Protein AF-A0A2R5G2Z1-F1 (afdb_monomer)

pLDDT: mean 86.57, std 9.12, range [54.56, 98.19]

Nearest PDB structures (foldseek):
  8z8z-assembly1_B  TM=5.494E-01  e=3.984E-03  Homo sapiens
  8u5x-assembly1_A  TM=5.540E-01  e=7.000E-03  Homo sapiens
  8u5v-assembly1_A  TM=5.762E-01  e=1.080E-02  Homo sapiens
  8u5n-assembly1_A  TM=5.895E-01  e=1.666E-02  Homo sapiens
  8pd9-assembly1_A  TM=5.405E-01  e=6.669E-02  Strongylocentrotus purpuratus

Foldseek 3Di:
DQDLVLLLVLLCVLLVVLVVLLVVLLVCVVVVNFDPVNLLVLLCCLPPPQVVLLLLLLLQPDDDPVVCVVQVVLQVLLVVLLVLQLVLQVVCCVQLVADPVQSVLSSLQSRAFQLASRLLSLQLSVLVVQPFWDACVVPVPRDHTDHSVRSSVVLNSSSSCNPPSVVQSVDVVNSCQCHPPPHPNNVVSVVSVVSHVCSVVSLSSSLSNLQSVLVVQDDPVCLCHDDCVRLVGHNSNLVCSQCSQQPVQLVVVVVVCLVCLLVDRLGLSSQLSSSLRRHGGGHSSSLSPDDSSNSSNSSSSVVSNSVVNSPSVSVSSVVSNVSSVVSNVD

Solvent-accessible surface area (backbone atoms only — not comparable to full-atom values): 17095 Å² total; per-residue (Å²): 129,83,51,71,65,54,45,43,49,49,37,46,63,60,46,48,60,53,53,53,46,34,51,50,25,27,50,37,30,74,72,66,76,43,50,74,64,53,32,52,50,32,37,47,43,29,62,72,48,18,45,54,20,31,50,56,49,62,51,55,80,66,66,43,73,70,55,45,74,72,46,48,63,57,41,53,47,47,56,49,53,38,51,51,26,37,52,50,24,56,67,43,39,82,76,26,62,53,48,81,92,39,42,67,53,52,29,51,40,46,26,39,47,30,58,56,74,55,40,49,47,53,42,45,54,51,21,65,66,47,76,46,53,47,36,58,92,80,31,87,80,68,76,55,58,36,51,41,65,60,39,29,54,53,47,51,49,60,56,55,53,54,60,68,32,67,70,55,59,72,34,62,71,59,41,52,46,50,58,34,92,85,28,91,36,35,68,61,48,52,54,26,53,68,42,21,74,47,26,63,58,38,45,49,50,24,50,7,34,39,36,12,60,44,55,76,76,48,58,81,85,40,70,74,32,39,59,42,90,80,59,64,39,37,35,62,26,43,50,42,54,27,46,37,37,42,44,52,48,21,52,54,46,51,52,55,48,59,77,44,49,88,78,51,77,73,31,40,64,61,44,35,52,58,46,40,52,46,38,35,45,57,23,74,62,51,27,59,74,36,60,70,75,56,11,30,45,45,40,48,42,45,55,53,26,53,64,55,30,44,58,40,38,33,54,51,50,52,52,30,54,52,52,32,51,54,59,60,78,104

Sequence (330 aa):
MASVADLLWTSVKAIAPVFVVLASGAWLVRQGLLDERASGTLSWLAKWVYAPALLFVRLGGSVNRDLFAEVWVLTVMGVVILSLNLLMGILLLPIAKPAPQFRKWFVYSMTFPNIMSLPLVFTTAVCASGTIRKPLSMDQSGGEYLSPTECTERGELYLFIYILAIIVALIPPLQSFLFSDNSVATPFISVLRIFAPGLVSVITLALATLIGTKLVKTRYADLFGGDEATMGISRRTLLLFVLGRTVIIPGVLFFLMYLALDLFPKDQLLLVILFFECFVPTANMCALCAPPAQGQIISLGMVNQYLVGIFTMTMWCFVALSLSTTAIDA

Secondary structure (DSSP, 8-state):
---HHHHHHHHHHHHHHHHHHHHHHHHHHHTTSS-HHHHHHHHHHIIIIIHHHHHHHHHHTT--HHHHHHHHHHHHHHHHHHHHHHHHHHHHHHHH---TTTHHHHHHHHH-B-TTHHHHHHHHHHHHTT-PBPPTTT-TTS-PBPPHHHHHHHHHHHHHHTTTHHHHHT-HHHHHHHHSTT-TTHHHHHHHHHHTTHHHHHHHHHHHHHHHHHHHHS-GGGTT-B-HHHHSSBHHHHHHHHHIIIIIHHHHHHHHHHHTGGGS-S-HHHHHHHHHHHH--B-HHHHHHS-HHHHHHHHHHHHHHHHHHHHHHHHHHHHHHHHHHHHHH-

Mean predicted aligned error: 6.13 Å

InterPro domains:
  IPR004776 Membrane transport PIN-like [PF03547] (12-139)
  IPR039305 Protein PIN-LIKES 2/6 [PTHR31419] (4-130)

Radius of gyration: 20.38 Å; Cα contacts (8 Å, |Δi|>4): 458; chains: 1; bounding box: 51×39×60 Å

Organism: NCBI:txid2315210

Structure (mmCIF, N/CA/C/O backbone):
data_AF-A0A2R5G2Z1-F1
#
_entry.id   AF-A0A2R5G2Z1-F1
#
loop_
_atom_site.group_PDB
_atom_site.id
_atom_site.type_symbol
_atom_site.label_atom_id
_atom_site.label_alt_id
_atom_site.label_comp_id
_atom_site.label_asym_id
_atom_site.label_entity_id
_atom_site.label_seq_id
_atom_site.pdbx_PDB_ins_code
_atom_site.Cartn_x
_atom_site.Cartn_y
_atom_site.Cartn_z
_atom_site.occupancy
_atom_site.B_iso_or_equiv
_atom_site.auth_seq_id
_atom_site.auth_comp_id
_atom_site.auth_asym_id
_atom_site.auth_atom_id
_atom_site.pdbx_PDB_model_num
ATOM 1 N N . MET A 1 1 ? 25.684 6.497 -2.094 1.00 54.56 1 MET A N 1
ATOM 2 C CA . MET A 1 1 ? 24.648 5.867 -1.246 1.00 54.56 1 MET A CA 1
ATOM 3 C C . MET A 1 1 ? 23.931 6.975 -0.500 1.00 54.56 1 MET A C 1
ATOM 5 O O . MET A 1 1 ? 24.621 7.812 0.069 1.00 54.56 1 MET A O 1
ATOM 9 N N . ALA A 1 2 ? 22.598 7.025 -0.553 1.00 62.22 2 ALA A N 1
ATOM 10 C CA . ALA A 1 2 ? 21.829 7.973 0.255 1.00 62.22 2 ALA A CA 1
ATOM 11 C C . ALA A 1 2 ? 22.169 7.762 1.738 1.00 62.22 2 ALA A C 1
ATOM 13 O O . ALA A 1 2 ? 22.289 6.614 2.181 1.00 62.22 2 ALA A O 1
ATOM 14 N N . SER A 1 3 ? 22.374 8.840 2.497 1.00 79.19 3 SER A N 1
ATOM 15 C CA . SER A 1 3 ? 22.621 8.695 3.930 1.00 79.19 3 SER A CA 1
ATOM 16 C C . SER A 1 3 ? 21.361 8.143 4.610 1.00 79.19 3 SER A C 1
ATOM 18 O O . SER A 1 3 ? 20.241 8.342 4.136 1.00 79.19 3 SER A O 1
ATOM 20 N N . VAL A 1 4 ? 21.509 7.456 5.747 1.00 75.44 4 VAL A N 1
ATOM 21 C CA . VAL A 1 4 ? 20.347 6.996 6.536 1.00 75.44 4 VAL A CA 1
ATOM 22 C C . VAL A 1 4 ? 19.426 8.173 6.882 1.00 75.44 4 VAL A C 1
ATOM 24 O O . VAL A 1 4 ? 18.208 8.017 6.900 1.00 75.44 4 VAL A O 1
ATOM 27 N N . ALA A 1 5 ? 19.996 9.365 7.091 1.00 78.88 5 ALA A N 1
ATOM 28 C CA . ALA A 1 5 ? 19.242 10.592 7.309 1.00 78.88 5 ALA A CA 1
ATOM 29 C C . ALA A 1 5 ? 18.388 10.980 6.089 1.00 78.88 5 ALA A C 1
ATOM 31 O O . ALA A 1 5 ? 17.228 11.344 6.271 1.00 78.88 5 ALA A O 1
ATOM 32 N N . ASP A 1 6 ? 18.902 10.829 4.865 1.00 76.25 6 ASP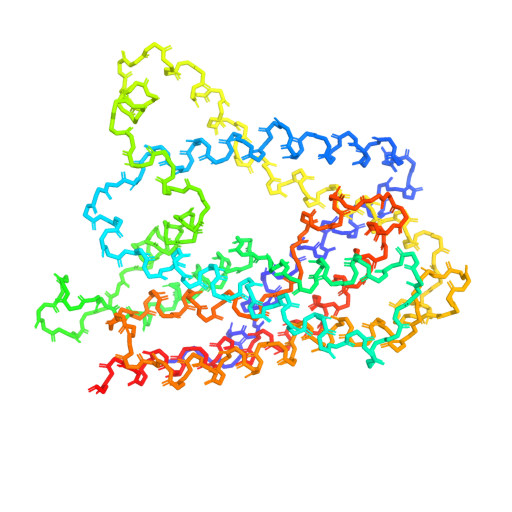 A N 1
ATOM 33 C CA . ASP A 1 6 ? 18.146 11.106 3.635 1.00 76.25 6 ASP A CA 1
ATOM 34 C C . ASP A 1 6 ? 16.989 10.118 3.444 1.00 76.25 6 ASP A C 1
ATOM 36 O O . ASP A 1 6 ? 15.892 10.514 3.046 1.00 76.25 6 ASP A O 1
ATOM 40 N N . LEU A 1 7 ? 17.199 8.838 3.775 1.00 74.06 7 LEU A N 1
ATOM 41 C CA . LEU A 1 7 ? 16.153 7.807 3.718 1.00 74.06 7 LEU A CA 1
ATOM 42 C C . LEU A 1 7 ? 15.083 8.011 4.802 1.00 74.06 7 LEU A C 1
ATOM 44 O O . LEU A 1 7 ? 13.886 7.876 4.528 1.00 74.06 7 LEU A O 1
ATOM 48 N N . LEU A 1 8 ? 15.490 8.386 6.019 1.00 79.69 8 LEU A N 1
ATOM 49 C CA . LEU A 1 8 ? 14.564 8.769 7.089 1.00 79.69 8 LEU A CA 1
ATOM 50 C C . LEU A 1 8 ? 13.758 10.004 6.686 1.00 79.69 8 LEU A C 1
ATOM 52 O O . LEU A 1 8 ? 12.533 10.002 6.801 1.00 79.69 8 LEU A O 1
ATOM 56 N N . TRP A 1 9 ? 14.423 11.041 6.173 1.00 82.69 9 TRP A N 1
ATOM 57 C CA . TRP A 1 9 ? 13.769 12.267 5.726 1.00 82.69 9 TRP A CA 1
ATOM 58 C C . TRP A 1 9 ? 12.804 12.007 4.571 1.00 82.69 9 TRP A C 1
ATOM 60 O O . TRP A 1 9 ? 11.691 12.526 4.569 1.00 82.69 9 TRP A O 1
ATOM 70 N N . THR A 1 10 ? 13.186 11.143 3.634 1.00 76.44 10 THR A N 1
ATOM 71 C CA . THR A 1 10 ? 12.319 10.662 2.554 1.00 76.44 10 THR A CA 1
ATOM 72 C C . THR A 1 10 ? 11.066 9.987 3.101 1.00 76.44 10 THR A C 1
ATOM 74 O O . THR A 1 10 ? 9.954 10.331 2.697 1.00 76.44 10 THR A O 1
ATOM 77 N N . SER A 1 11 ? 11.224 9.077 4.064 1.00 74.81 11 SER A N 1
ATOM 78 C CA . SER A 1 11 ? 10.097 8.388 4.700 1.00 74.81 11 SER A CA 1
ATOM 79 C C . SER A 1 11 ? 9.184 9.369 5.438 1.00 74.81 11 SER A C 1
ATOM 81 O O . SER A 1 11 ? 7.963 9.310 5.298 1.00 74.81 11 SER A O 1
ATOM 83 N N . VAL A 1 12 ? 9.756 10.334 6.164 1.00 82.94 12 VAL A N 1
ATOM 84 C CA . VAL A 1 12 ? 8.992 11.404 6.825 1.00 82.94 12 VAL A CA 1
ATOM 85 C C . VAL A 1 12 ? 8.252 12.260 5.798 1.00 82.94 12 VAL A C 1
ATOM 87 O O . VAL A 1 12 ? 7.057 12.494 5.963 1.00 82.94 12 VAL A O 1
ATOM 90 N N . LYS A 1 13 ? 8.911 12.681 4.714 1.00 80.00 13 LYS A N 1
ATOM 91 C CA . LYS A 1 13 ? 8.311 13.479 3.635 1.00 80.00 13 LYS A CA 1
ATOM 92 C C . LYS A 1 13 ? 7.165 12.737 2.943 1.00 80.00 13 LYS A C 1
ATOM 94 O O . LYS A 1 13 ? 6.187 13.373 2.562 1.00 80.00 13 LYS A O 1
ATOM 99 N N . ALA A 1 14 ? 7.252 11.413 2.828 1.00 73.38 14 ALA A N 1
ATOM 100 C CA . ALA A 1 14 ? 6.185 10.576 2.283 1.00 73.38 14 ALA A CA 1
ATOM 101 C C . ALA A 1 14 ? 4.957 10.502 3.196 1.00 73.38 14 ALA A C 1
ATOM 103 O O . ALA A 1 14 ? 3.816 10.504 2.732 1.00 73.38 14 ALA A O 1
ATOM 104 N N . ILE A 1 15 ? 5.188 10.435 4.505 1.00 79.12 15 ILE A N 1
ATOM 105 C CA . ILE A 1 15 ? 4.147 10.155 5.495 1.00 79.12 15 ILE A CA 1
ATOM 106 C C . ILE A 1 15 ? 3.524 11.450 6.047 1.00 79.12 15 ILE A C 1
ATOM 108 O O . ILE A 1 15 ? 2.343 11.472 6.395 1.00 79.12 15 ILE A O 1
ATOM 112 N N . ALA A 1 16 ? 4.274 12.553 6.096 1.00 84.94 16 ALA A N 1
ATOM 113 C CA . ALA A 1 16 ? 3.809 13.830 6.635 1.00 84.94 16 ALA A CA 1
ATOM 114 C C . ALA A 1 16 ? 2.540 14.369 5.940 1.00 84.94 16 ALA A C 1
ATOM 116 O O . ALA A 1 16 ? 1.610 14.744 6.660 1.00 84.94 16 ALA A O 1
ATOM 117 N N . PRO A 1 17 ? 2.409 14.350 4.594 1.00 81.69 17 PRO A N 1
ATOM 118 C CA . PRO A 1 17 ? 1.170 14.747 3.926 1.00 81.69 17 PRO A CA 1
ATOM 119 C C . PRO A 1 17 ? -0.031 13.914 4.373 1.00 81.69 17 PRO A C 1
ATOM 121 O O . PRO A 1 17 ? -1.113 14.461 4.569 1.00 81.69 17 PRO A O 1
ATOM 124 N N . VAL A 1 18 ? 0.160 12.609 4.610 1.00 77.19 18 VAL A N 1
ATOM 125 C CA . VAL A 1 18 ? -0.902 11.740 5.130 1.00 77.19 18 VAL A CA 1
ATOM 126 C C . VAL A 1 18 ? -1.351 12.250 6.497 1.00 77.19 18 VAL A C 1
ATOM 128 O O . VAL A 1 18 ? -2.537 12.496 6.679 1.00 77.19 18 VAL A O 1
ATOM 131 N N . PHE A 1 19 ? -0.433 12.513 7.432 1.00 84.38 19 PHE A N 1
ATOM 132 C CA . PHE A 1 19 ? -0.798 13.058 8.747 1.00 84.38 19 PHE A CA 1
ATOM 133 C C . PHE A 1 19 ? -1.499 14.418 8.674 1.00 84.38 19 PHE A C 1
ATOM 135 O O . PHE A 1 19 ? -2.457 14.633 9.415 1.00 84.38 19 PHE A O 1
ATOM 142 N N . VAL A 1 20 ? -1.080 15.312 7.775 1.00 88.31 20 VAL A N 1
ATOM 143 C CA . VAL A 1 20 ? -1.744 16.610 7.568 1.00 88.31 20 VAL A CA 1
ATOM 144 C C . VAL A 1 20 ? -3.178 16.418 7.069 1.00 88.31 20 VAL A C 1
ATOM 146 O O . VAL A 1 20 ? -4.109 17.040 7.591 1.00 88.31 20 VAL A O 1
ATOM 149 N N . VAL A 1 21 ? -3.394 15.522 6.102 1.00 83.69 21 VAL A N 1
ATOM 150 C CA . VAL A 1 21 ? -4.745 15.234 5.598 1.00 83.69 21 VAL A CA 1
ATOM 151 C C . VAL A 1 21 ? -5.597 14.548 6.671 1.00 83.69 21 VAL A C 1
ATOM 153 O O . VAL A 1 21 ? -6.757 14.904 6.859 1.00 83.69 21 VAL A O 1
ATOM 156 N N . LEU A 1 22 ? -5.027 13.626 7.448 1.00 82.75 22 LEU A N 1
ATOM 157 C CA . LEU A 1 22 ? -5.729 12.983 8.560 1.00 82.75 22 LEU A CA 1
ATOM 158 C C . LEU A 1 22 ? -6.117 13.982 9.660 1.00 82.75 22 LEU A C 1
ATOM 160 O O . LEU A 1 22 ? -7.248 13.949 10.146 1.00 82.75 22 LEU A O 1
ATOM 164 N N . ALA A 1 23 ? -5.209 14.887 10.030 1.00 87.62 23 ALA A N 1
ATOM 165 C CA . ALA A 1 23 ? -5.457 15.920 11.031 1.00 87.62 23 ALA A CA 1
ATOM 166 C C . ALA A 1 23 ? -6.527 16.917 10.566 1.00 87.62 23 ALA A C 1
ATOM 168 O O . ALA A 1 23 ? -7.430 17.252 11.335 1.00 87.62 23 ALA A O 1
ATOM 169 N N . SER A 1 24 ? -6.469 17.347 9.303 1.00 88.69 24 SER A N 1
ATOM 170 C CA . SER A 1 24 ? -7.481 18.238 8.724 1.00 88.69 24 SER A CA 1
ATOM 171 C C . SER A 1 24 ? -8.848 17.563 8.614 1.00 88.69 24 SER A C 1
ATOM 173 O O . SER A 1 24 ? -9.841 18.173 9.001 1.00 88.69 24 SER A O 1
ATOM 175 N N . GLY A 1 25 ? -8.928 16.293 8.205 1.00 85.94 25 GLY A N 1
ATOM 176 C CA . GLY A 1 25 ? -10.194 15.552 8.222 1.00 85.94 25 GLY A CA 1
ATOM 177 C C . GLY A 1 25 ? -10.758 15.384 9.633 1.00 85.94 25 GLY A C 1
ATOM 178 O O . GLY A 1 25 ? -11.945 15.618 9.845 1.00 85.94 25 GLY A O 1
ATOM 179 N N . ALA A 1 26 ? -9.917 15.085 10.628 1.00 85.19 26 ALA A N 1
ATOM 180 C CA . ALA A 1 26 ? -10.346 15.034 12.026 1.00 85.19 26 ALA A CA 1
ATOM 181 C C . ALA A 1 26 ? -10.862 16.387 12.534 1.00 85.19 26 ALA A C 1
ATOM 183 O O . ALA A 1 26 ? -11.861 16.439 13.257 1.00 85.19 26 ALA A O 1
ATOM 184 N N . TRP A 1 27 ? -10.216 17.481 12.134 1.00 90.44 27 TRP A N 1
ATOM 185 C CA . TRP A 1 27 ? -10.675 18.831 12.436 1.00 90.44 27 TRP A CA 1
ATOM 186 C C . TRP A 1 27 ? -12.021 19.144 11.763 1.00 90.44 27 TRP A C 1
ATOM 188 O O . TRP A 1 27 ? -12.938 19.595 12.445 1.00 90.44 27 TRP A O 1
ATOM 198 N N . LEU A 1 28 ? -12.195 18.826 10.478 1.00 91.62 28 LEU A N 1
ATOM 199 C CA . LEU A 1 28 ? -13.454 19.029 9.747 1.00 91.62 28 LEU A CA 1
ATOM 200 C C . LEU A 1 28 ? -14.618 18.215 10.335 1.00 91.62 28 LEU A C 1
ATOM 202 O O . LEU A 1 28 ? -15.734 18.727 10.434 1.00 91.62 28 LEU A O 1
ATOM 206 N N . VAL A 1 29 ? -14.363 16.981 10.783 1.00 90.75 29 VAL A N 1
ATOM 207 C CA . VAL A 1 29 ? -15.360 16.169 11.502 1.00 90.75 29 VAL A CA 1
ATOM 208 C C . VAL A 1 29 ? -15.753 16.830 12.828 1.00 90.75 29 VAL A C 1
ATOM 210 O O . VAL A 1 29 ? -16.934 16.867 13.163 1.00 90.75 29 VAL A O 1
ATOM 213 N N . ARG A 1 30 ? -14.796 17.408 13.574 1.00 88.69 30 ARG A N 1
ATOM 214 C CA . ARG A 1 30 ? -15.094 18.157 14.814 1.00 88.69 30 ARG A CA 1
ATOM 215 C C . ARG A 1 30 ? -15.955 19.391 14.570 1.00 88.69 30 ARG A C 1
ATOM 217 O O . ARG A 1 30 ? -16.770 19.719 15.423 1.00 88.69 30 ARG A O 1
ATOM 224 N N . GLN A 1 31 ? -15.787 20.049 13.424 1.00 92.81 31 GLN A N 1
ATOM 225 C CA . GLN A 1 31 ? -16.625 21.181 13.018 1.00 92.81 31 GLN A CA 1
ATOM 226 C C . GLN A 1 31 ? -18.011 20.750 12.504 1.00 92.81 31 GLN A C 1
ATOM 228 O O . GLN A 1 31 ? -18.820 21.604 12.158 1.00 92.81 31 GLN A O 1
ATOM 233 N N . GLY A 1 32 ? -18.293 19.444 12.411 1.00 90.31 32 GLY A N 1
ATOM 234 C CA . GLY A 1 32 ? -19.541 18.931 11.842 1.00 90.31 32 GLY A CA 1
ATOM 235 C C . GLY A 1 32 ? -19.654 19.103 10.323 1.00 90.31 32 GLY A C 1
ATOM 236 O O . GLY A 1 32 ? -20.732 18.903 9.775 1.00 90.31 32 GLY A O 1
ATOM 237 N N . LEU A 1 33 ? -18.559 19.460 9.637 1.00 91.12 33 LEU A N 1
ATOM 238 C CA . LEU A 1 33 ? -18.527 19.630 8.178 1.00 91.12 33 LEU A CA 1
ATOM 239 C C . LEU A 1 33 ? -18.444 18.291 7.439 1.00 91.12 33 LEU A C 1
ATOM 241 O O . LEU A 1 33 ? -18.920 18.174 6.313 1.00 91.12 33 LEU A O 1
ATOM 245 N N . LEU A 1 34 ? -17.825 17.288 8.067 1.00 90.06 34 LEU A N 1
ATOM 246 C CA . LEU A 1 34 ? -17.750 15.924 7.554 1.00 90.06 34 LEU A CA 1
ATOM 247 C C . LEU A 1 34 ? -18.471 14.981 8.514 1.00 90.06 34 LEU A C 1
ATOM 249 O O . LEU A 1 34 ? -18.074 14.832 9.670 1.00 90.06 34 LEU A O 1
ATOM 253 N N . ASP A 1 35 ? -19.521 14.333 8.021 1.00 86.25 35 ASP A N 1
ATOM 254 C CA . ASP A 1 35 ? -20.321 13.363 8.761 1.00 86.25 35 ASP A CA 1
ATOM 255 C C . ASP A 1 35 ? -20.139 11.933 8.213 1.00 86.25 35 ASP A C 1
ATOM 257 O O . ASP A 1 35 ? -19.420 11.673 7.240 1.00 86.25 35 ASP A O 1
ATOM 261 N N . GLU A 1 36 ? -20.793 10.959 8.849 1.00 82.50 36 GLU A N 1
ATOM 262 C CA . GLU A 1 36 ? -20.739 9.562 8.399 1.00 82.50 36 GLU A CA 1
ATOM 263 C C . GLU A 1 36 ? -21.307 9.400 6.973 1.00 82.50 36 GLU A C 1
ATOM 265 O O . GLU A 1 36 ? -20.816 8.562 6.210 1.00 82.50 36 GLU A O 1
ATOM 270 N N . ARG A 1 37 ? -22.263 10.246 6.556 1.00 87.81 37 ARG A N 1
ATOM 271 C CA . ARG A 1 37 ? -22.817 10.238 5.190 1.00 87.81 37 ARG A CA 1
ATOM 272 C C . ARG A 1 37 ? -21.800 10.717 4.159 1.00 87.81 37 ARG A C 1
ATOM 274 O O . ARG A 1 37 ? -21.678 10.094 3.099 1.00 87.81 37 ARG A O 1
ATOM 281 N N . ALA A 1 38 ? -21.036 11.764 4.469 1.00 87.94 38 ALA A N 1
ATOM 282 C CA . ALA A 1 38 ? -19.930 12.231 3.644 1.00 87.94 38 ALA A CA 1
ATOM 283 C C . ALA A 1 38 ? -18.896 11.114 3.460 1.00 87.94 38 ALA A C 1
ATOM 285 O O . ALA A 1 38 ? -18.500 10.827 2.330 1.00 87.94 38 ALA A O 1
ATOM 286 N N . SER A 1 39 ? -18.545 10.395 4.535 1.00 84.06 39 SER A N 1
ATOM 287 C CA . SER A 1 39 ? -17.621 9.253 4.449 1.00 84.06 39 SER A CA 1
ATOM 288 C C . SER A 1 39 ? -18.138 8.140 3.524 1.00 84.06 39 SER A C 1
ATOM 290 O O . SER A 1 39 ? -17.380 7.603 2.710 1.00 84.06 39 SER A O 1
ATOM 292 N N . GLY A 1 40 ? -19.442 7.839 3.582 1.00 85.00 40 GLY A N 1
ATOM 293 C CA . GLY A 1 40 ? -20.089 6.860 2.709 1.00 85.00 40 GLY A CA 1
ATOM 294 C C . GLY A 1 40 ? -20.103 7.304 1.246 1.00 85.00 40 GLY A C 1
ATOM 295 O O . GLY A 1 40 ? -19.786 6.511 0.360 1.00 85.00 40 GLY A O 1
ATOM 296 N N . THR A 1 41 ? -20.381 8.585 1.000 1.00 90.44 41 THR A N 1
ATOM 297 C CA . THR A 1 41 ? -20.399 9.183 -0.345 1.00 90.44 41 THR A CA 1
ATOM 298 C C . THR A 1 41 ? -19.004 9.198 -0.964 1.00 90.44 41 THR A C 1
ATOM 300 O O . THR A 1 41 ? -18.832 8.766 -2.101 1.00 90.44 41 THR A O 1
ATOM 303 N N . LEU A 1 42 ? -17.982 9.612 -0.209 1.00 89.62 42 LEU A N 1
ATOM 304 C CA . LEU A 1 42 ? -16.590 9.596 -0.667 1.00 89.62 42 LEU A CA 1
ATOM 305 C C . LEU A 1 42 ? -16.103 8.167 -0.936 1.00 89.62 42 LEU A C 1
ATOM 307 O O . LEU A 1 42 ? -15.453 7.918 -1.949 1.00 89.62 42 LEU A O 1
ATOM 311 N N . SER A 1 43 ? -16.464 7.211 -0.073 1.00 85.62 43 SER A N 1
ATOM 312 C CA . SER A 1 43 ? -16.161 5.790 -0.288 1.00 85.62 43 SER A CA 1
ATOM 313 C C . SER A 1 43 ? -16.834 5.249 -1.550 1.00 85.62 43 SER A C 1
ATOM 315 O O . SER A 1 43 ? -16.232 4.464 -2.282 1.00 85.62 43 SER A O 1
ATOM 317 N N . TRP A 1 44 ? -18.078 5.657 -1.815 1.00 91.31 44 TRP A N 1
ATOM 318 C CA . TRP A 1 44 ? -18.809 5.284 -3.022 1.00 91.31 44 TRP A CA 1
ATOM 319 C C . TRP A 1 44 ? -18.155 5.877 -4.274 1.00 91.31 44 TRP A C 1
ATOM 321 O O . TRP A 1 44 ? -17.863 5.133 -5.209 1.00 91.31 44 TRP A O 1
ATOM 331 N N . LEU A 1 45 ? -17.832 7.173 -4.258 1.00 91.56 45 LEU A N 1
ATOM 332 C CA . LEU A 1 45 ? -17.130 7.851 -5.351 1.00 91.56 45 LEU A CA 1
ATOM 333 C C . LEU A 1 45 ? -15.780 7.189 -5.642 1.00 91.56 45 LEU A C 1
ATOM 335 O O . LEU A 1 45 ? -15.478 6.890 -6.797 1.00 91.56 45 LEU A O 1
ATOM 339 N N . ALA A 1 46 ? -14.985 6.919 -4.603 1.00 87.31 46 ALA A N 1
ATOM 340 C CA . ALA A 1 46 ? -13.697 6.248 -4.742 1.00 87.31 46 ALA A CA 1
ATOM 341 C C . ALA A 1 46 ? -13.843 4.894 -5.451 1.00 87.31 46 ALA A C 1
ATOM 343 O O . ALA A 1 46 ? -13.113 4.620 -6.400 1.00 87.31 46 ALA A O 1
ATOM 344 N N . LYS A 1 47 ? -14.808 4.070 -5.022 1.00 82.94 47 LYS A N 1
ATOM 345 C CA . LYS A 1 47 ? -15.012 2.710 -5.544 1.00 82.94 47 LYS A CA 1
ATOM 346 C C . LYS A 1 47 ? -15.593 2.672 -6.953 1.00 82.94 47 LYS A C 1
ATOM 348 O O . LYS A 1 47 ? -15.156 1.850 -7.749 1.00 82.94 47 LYS A O 1
ATOM 353 N N . TRP A 1 48 ? -16.586 3.509 -7.241 1.00 88.12 48 TRP A N 1
ATOM 354 C CA . TRP A 1 48 ? -17.415 3.366 -8.444 1.00 88.12 48 TRP A CA 1
ATOM 355 C C . TRP A 1 48 ? -17.095 4.368 -9.547 1.00 88.12 48 TRP A C 1
ATOM 357 O O . TRP A 1 48 ? -17.451 4.127 -10.694 1.00 88.12 48 TRP A O 1
ATOM 367 N N . VAL A 1 49 ? -16.414 5.469 -9.222 1.00 90.12 49 VAL A N 1
ATOM 368 C CA . VAL A 1 49 ? -16.084 6.520 -10.192 1.00 90.12 49 VAL A CA 1
ATOM 369 C C . VAL A 1 49 ? -14.578 6.602 -10.377 1.00 90.12 49 VAL A C 1
ATOM 371 O O . VAL A 1 49 ? -14.056 6.312 -11.451 1.00 90.12 49 VAL A O 1
ATOM 374 N N . TYR A 1 50 ? -13.860 6.943 -9.310 1.00 88.62 50 TYR A N 1
ATOM 375 C CA . TYR A 1 50 ? -12.447 7.289 -9.407 1.00 88.62 50 TYR A CA 1
ATOM 376 C C . TYR A 1 50 ? -11.540 6.076 -9.631 1.00 88.62 50 TYR A C 1
ATOM 378 O O . TYR A 1 50 ? -10.606 6.167 -10.425 1.00 88.62 50 TYR A O 1
ATOM 386 N N . ALA A 1 51 ? -11.791 4.944 -8.961 1.00 82.69 51 ALA A N 1
ATOM 387 C CA . ALA A 1 51 ? -10.959 3.755 -9.129 1.00 82.69 51 ALA A CA 1
ATOM 388 C C . ALA A 1 51 ? -11.086 3.186 -10.549 1.00 82.69 51 ALA A C 1
ATOM 390 O O . ALA A 1 51 ? -10.053 3.051 -11.201 1.00 82.69 51 ALA A O 1
ATOM 391 N N . PRO A 1 52 ? -12.297 2.961 -11.098 1.00 82.25 52 PRO A N 1
ATOM 392 C CA . PRO A 1 52 ? -12.444 2.570 -12.496 1.00 82.25 52 PRO A CA 1
ATOM 393 C C . PRO A 1 52 ? -11.813 3.584 -13.455 1.00 82.25 52 PRO A C 1
ATOM 395 O O . PRO A 1 52 ? -11.078 3.180 -14.349 1.00 82.25 52 PRO A O 1
ATOM 398 N N . ALA A 1 53 ? -12.025 4.891 -13.243 1.00 85.62 53 ALA A N 1
ATOM 399 C CA . ALA A 1 53 ? -11.428 5.930 -14.083 1.00 85.62 53 ALA A CA 1
ATOM 400 C C . ALA A 1 53 ? -9.896 5.848 -14.111 1.00 85.62 53 ALA A C 1
ATOM 402 O O . ALA A 1 53 ? -9.304 5.856 -15.189 1.00 85.62 53 ALA A O 1
ATOM 403 N N . LEU A 1 54 ? -9.254 5.719 -12.944 1.00 82.94 54 LEU A N 1
ATOM 404 C CA . LEU A 1 54 ? -7.802 5.585 -12.852 1.00 82.94 54 LEU A CA 1
ATOM 405 C C . LEU A 1 54 ? -7.304 4.329 -13.568 1.00 82.94 54 LEU A C 1
ATOM 407 O O . LEU A 1 54 ? -6.322 4.413 -14.304 1.00 82.94 54 LEU A O 1
ATOM 411 N N . LEU A 1 55 ? -7.997 3.201 -13.390 1.00 77.19 55 LEU A N 1
ATOM 412 C CA . LEU A 1 55 ? -7.659 1.957 -14.076 1.00 77.19 55 LEU A CA 1
ATOM 413 C C . LEU A 1 55 ? -7.735 2.122 -15.592 1.00 77.19 55 LEU A C 1
ATOM 415 O O . LEU A 1 55 ? -6.758 1.848 -16.278 1.00 77.19 55 LEU A O 1
ATOM 419 N N . PHE A 1 56 ? -8.837 2.643 -16.129 1.00 77.81 56 PHE A N 1
ATOM 420 C CA . PHE A 1 56 ? -8.972 2.840 -17.575 1.00 77.81 56 PHE A CA 1
ATOM 421 C C . PHE A 1 56 ? -7.918 3.792 -18.145 1.00 77.81 56 PHE A C 1
ATOM 423 O O . PHE A 1 56 ? -7.346 3.521 -19.199 1.00 77.81 56 PHE A O 1
ATOM 430 N N . VAL A 1 57 ? -7.635 4.894 -17.450 1.00 79.31 57 VAL A N 1
ATOM 431 C CA . VAL A 1 57 ? -6.691 5.914 -17.923 1.00 79.31 57 VAL A CA 1
ATOM 432 C C . VAL A 1 57 ? -5.256 5.411 -17.924 1.00 79.31 57 VAL A C 1
ATOM 434 O O . VAL A 1 57 ? -4.535 5.640 -18.894 1.00 79.31 57 VAL A O 1
ATOM 437 N N . ARG A 1 58 ? -4.831 4.749 -16.843 1.00 75.12 58 ARG A N 1
ATOM 438 C CA . ARG A 1 58 ? -3.439 4.312 -16.688 1.00 75.12 58 ARG A CA 1
ATOM 439 C C . ARG A 1 58 ? -3.142 3.030 -17.461 1.00 75.12 58 ARG A C 1
ATOM 441 O O . ARG A 1 58 ? -2.045 2.922 -17.990 1.00 75.12 58 ARG A O 1
ATOM 448 N N . LEU A 1 59 ? -4.099 2.106 -17.584 1.00 68.44 59 LEU A N 1
ATOM 449 C CA . LEU A 1 59 ? -3.896 0.850 -18.323 1.00 68.44 59 LEU A CA 1
ATOM 450 C C . LEU A 1 59 ? -3.902 1.032 -19.838 1.00 68.44 59 LEU A C 1
ATOM 452 O O . LEU A 1 59 ? -3.275 0.266 -20.562 1.00 68.44 59 LEU A O 1
ATOM 456 N N . GLY A 1 60 ? -4.616 2.037 -20.327 1.00 63.66 60 GLY A N 1
ATOM 457 C CA . GLY A 1 60 ? -4.838 2.185 -21.751 1.00 63.66 60 GLY A CA 1
ATOM 458 C C . GLY A 1 60 ? -3.706 2.742 -22.581 1.00 63.66 60 GLY A C 1
ATOM 459 O O . GLY A 1 60 ? -3.549 2.379 -23.744 1.00 63.66 60 GLY A O 1
ATOM 460 N N . GLY A 1 61 ? -2.937 3.651 -21.989 1.00 63.50 61 GLY A N 1
ATOM 461 C CA . GLY A 1 61 ? -1.918 4.396 -22.720 1.00 63.50 61 GLY A CA 1
ATOM 462 C C . GLY A 1 61 ? -0.573 3.688 -22.825 1.00 63.50 61 GLY A C 1
ATOM 463 O O . GLY A 1 61 ? 0.246 4.111 -23.630 1.00 63.50 61 GLY A O 1
ATOM 464 N N . SER A 1 62 ? -0.314 2.661 -22.009 1.00 59.47 62 SER A N 1
ATOM 465 C CA . SER A 1 62 ? 1.067 2.261 -21.721 1.00 59.47 62 SER A CA 1
ATOM 466 C C . SER A 1 62 ? 1.384 0.775 -21.860 1.00 59.47 62 SER A C 1
ATOM 468 O O . SER A 1 62 ? 2.560 0.427 -21.911 1.00 59.47 62 SER A O 1
ATOM 470 N N . VAL A 1 63 ? 0.392 -0.116 -21.962 1.00 64.44 63 VAL A N 1
ATOM 471 C CA . VAL A 1 63 ? 0.679 -1.554 -22.046 1.00 64.44 63 VAL A CA 1
ATOM 472 C C . VAL A 1 63 ? 0.883 -1.975 -23.502 1.00 64.44 63 VAL A C 1
ATOM 474 O O . VAL A 1 63 ? -0.072 -2.206 -24.243 1.00 64.44 63 VAL A O 1
ATOM 477 N N . ASN A 1 64 ? 2.147 -2.072 -23.913 1.00 72.69 64 ASN A N 1
ATOM 478 C CA . ASN A 1 64 ? 2.558 -2.771 -25.132 1.00 72.69 64 ASN A CA 1
ATOM 479 C C . ASN A 1 64 ? 2.967 -4.219 -24.788 1.00 72.69 64 ASN A C 1
ATOM 481 O O . ASN A 1 64 ? 3.357 -4.503 -23.653 1.00 72.69 64 ASN A O 1
ATOM 485 N N . ARG A 1 65 ? 2.904 -5.142 -25.757 1.00 72.81 65 ARG A N 1
ATOM 486 C CA . ARG A 1 65 ? 3.339 -6.541 -25.581 1.00 72.81 65 ARG A CA 1
ATOM 487 C C . ARG A 1 65 ? 4.796 -6.640 -25.138 1.00 72.81 65 ARG A C 1
ATOM 489 O O . ARG A 1 65 ? 5.096 -7.460 -24.279 1.00 72.81 65 ARG A O 1
ATOM 496 N N . ASP A 1 66 ? 5.657 -5.784 -25.681 1.00 77.94 66 ASP A N 1
ATOM 497 C CA . ASP A 1 66 ? 7.085 -5.768 -25.349 1.00 77.94 66 ASP A CA 1
ATOM 498 C C . ASP A 1 66 ? 7.303 -5.383 -23.883 1.00 77.94 66 ASP A C 1
ATOM 500 O O . ASP A 1 66 ? 8.022 -6.059 -23.154 1.00 77.94 66 ASP A O 1
ATOM 504 N N . LEU A 1 67 ? 6.581 -4.360 -23.419 1.00 75.12 67 LEU A N 1
ATOM 505 C CA . LEU A 1 67 ? 6.617 -3.944 -22.022 1.00 75.12 67 LEU A CA 1
ATOM 506 C C . LEU A 1 67 ? 6.049 -5.029 -21.104 1.00 75.12 67 LEU A C 1
ATOM 508 O O . LEU A 1 67 ? 6.622 -5.314 -20.060 1.00 75.12 67 LEU A O 1
ATOM 512 N N . PHE A 1 68 ? 4.945 -5.674 -21.492 1.00 78.31 68 PHE A N 1
ATOM 513 C CA . PHE A 1 68 ? 4.389 -6.780 -20.715 1.00 78.31 68 PHE A CA 1
ATOM 514 C C . PHE A 1 68 ? 5.384 -7.944 -20.589 1.00 78.31 68 PHE A C 1
ATOM 516 O O . PHE A 1 68 ? 5.504 -8.519 -19.511 1.00 78.31 68 PHE A O 1
ATOM 523 N N . ALA A 1 69 ? 6.136 -8.260 -21.646 1.00 79.31 69 ALA A N 1
ATOM 524 C CA . ALA A 1 69 ? 7.190 -9.273 -21.597 1.00 79.31 69 ALA A CA 1
ATOM 525 C C . ALA A 1 69 ? 8.367 -8.883 -20.678 1.00 79.31 69 ALA A C 1
ATOM 527 O O . ALA A 1 69 ? 9.012 -9.771 -20.124 1.00 79.31 69 ALA A O 1
ATOM 528 N N . GLU A 1 70 ? 8.618 -7.588 -20.466 1.00 79.69 70 GLU A N 1
ATOM 529 C CA . GLU A 1 70 ? 9.613 -7.086 -19.504 1.00 79.69 70 GLU A CA 1
ATOM 530 C C . GLU A 1 70 ? 9.096 -7.181 -18.056 1.00 79.69 70 GLU A C 1
ATOM 532 O O . GLU A 1 70 ? 9.832 -7.592 -17.160 1.00 79.69 70 GLU A O 1
ATOM 537 N N . VAL A 1 71 ? 7.815 -6.867 -17.818 1.00 81.88 71 VAL A N 1
ATOM 538 C CA . VAL A 1 71 ? 7.293 -6.662 -16.453 1.00 81.88 71 VAL A CA 1
ATOM 539 C C . VAL A 1 71 ? 6.296 -7.708 -15.945 1.00 81.88 71 VAL A C 1
ATOM 541 O O . VAL A 1 71 ? 5.800 -7.569 -14.827 1.00 81.88 71 VAL A O 1
ATOM 544 N N . TRP A 1 72 ? 5.987 -8.768 -16.703 1.00 85.06 72 TRP A N 1
ATOM 545 C CA . TRP A 1 72 ? 5.019 -9.807 -16.288 1.00 85.06 72 TRP A CA 1
ATOM 546 C C . TRP A 1 72 ? 5.346 -10.422 -14.919 1.00 85.06 72 TRP A C 1
ATOM 548 O O . TRP A 1 72 ? 4.441 -10.833 -14.186 1.00 85.06 72 TRP A O 1
ATOM 558 N N . VAL A 1 73 ? 6.637 -10.452 -14.566 1.00 87.94 73 VAL A N 1
ATOM 559 C CA . VAL A 1 73 ? 7.137 -10.921 -13.271 1.00 87.94 73 VAL A CA 1
ATOM 560 C C . VAL A 1 73 ? 6.499 -10.136 -12.130 1.00 87.94 73 VAL A C 1
ATOM 562 O O . VAL A 1 73 ? 6.087 -10.750 -11.152 1.00 87.94 73 VAL A O 1
ATOM 565 N N . LEU A 1 74 ? 6.327 -8.816 -12.266 1.00 88.06 74 LEU A N 1
ATOM 566 C CA . LEU A 1 74 ? 5.654 -7.999 -11.253 1.00 88.06 74 LEU A CA 1
ATOM 567 C C . LEU A 1 74 ? 4.215 -8.471 -11.040 1.00 88.06 74 LEU A C 1
ATOM 569 O O . LEU A 1 74 ? 3.795 -8.671 -9.905 1.00 88.06 74 LEU A O 1
ATOM 573 N N . THR A 1 75 ? 3.466 -8.744 -12.111 1.00 84.94 75 THR A N 1
ATOM 574 C CA . THR A 1 75 ? 2.075 -9.192 -11.974 1.00 84.94 75 THR A CA 1
ATOM 575 C C . THR A 1 75 ? 1.962 -10.571 -11.324 1.00 84.94 75 THR A C 1
ATOM 577 O O . THR A 1 75 ? 1.105 -10.779 -10.462 1.00 84.94 75 THR A O 1
ATOM 580 N N . VAL A 1 76 ? 2.831 -11.516 -11.699 1.00 88.75 76 VAL A N 1
ATOM 581 C CA . VAL A 1 76 ? 2.864 -12.849 -11.071 1.00 88.75 76 VAL A CA 1
ATOM 582 C C . VAL A 1 76 ? 3.246 -12.734 -9.605 1.00 88.75 76 VAL A C 1
ATOM 584 O O . VAL A 1 76 ? 2.570 -13.299 -8.741 1.00 88.75 76 VAL A O 1
ATOM 587 N N . MET A 1 77 ? 4.280 -11.949 -9.313 1.00 90.62 77 MET A N 1
ATOM 588 C CA . MET A 1 77 ? 4.696 -11.712 -7.945 1.00 90.62 77 MET A CA 1
ATOM 589 C C . MET A 1 77 ? 3.631 -10.996 -7.134 1.00 90.62 77 MET A C 1
ATOM 591 O O . MET A 1 77 ? 3.532 -11.256 -5.942 1.00 90.62 77 MET A O 1
ATOM 595 N N . GLY A 1 78 ? 2.757 -10.215 -7.759 1.00 89.44 78 GLY A N 1
ATOM 596 C CA . GLY A 1 78 ? 1.598 -9.672 -7.074 1.00 89.44 78 GLY A CA 1
ATOM 597 C C . GLY A 1 78 ? 0.621 -10.681 -6.554 1.00 89.44 78 GLY A C 1
ATOM 598 O O . GLY A 1 78 ? 0.209 -10.602 -5.394 1.00 89.44 78 GLY A O 1
ATOM 599 N N . VAL A 1 79 ? 0.307 -11.690 -7.354 1.00 90.06 79 VAL A N 1
ATOM 600 C CA . VAL A 1 79 ? -0.512 -12.801 -6.873 1.00 90.06 79 VAL A CA 1
ATOM 601 C C . VAL A 1 79 ? 0.216 -13.558 -5.760 1.00 90.06 79 VAL A C 1
ATOM 603 O O . VAL A 1 79 ? -0.411 -13.906 -4.756 1.00 90.06 79 VAL A O 1
ATOM 606 N N . VAL A 1 80 ? 1.531 -13.767 -5.889 1.00 93.25 80 VAL A N 1
ATOM 607 C CA . VAL A 1 80 ? 2.345 -14.458 -4.873 1.00 93.25 80 VAL A CA 1
ATOM 608 C C . VAL A 1 80 ? 2.382 -13.675 -3.558 1.00 93.25 80 VAL A C 1
ATOM 610 O O . VAL A 1 80 ? 2.038 -14.231 -2.517 1.00 93.25 80 VAL A O 1
ATOM 613 N N . ILE A 1 81 ? 2.725 -12.385 -3.586 1.00 93.94 81 ILE A N 1
ATOM 614 C CA . ILE A 1 81 ? 2.796 -11.503 -2.414 1.00 93.94 81 ILE A CA 1
ATOM 615 C C . ILE A 1 81 ? 1.429 -11.420 -1.732 1.00 93.94 81 ILE A C 1
ATOM 617 O O . ILE A 1 81 ? 1.348 -11.582 -0.515 1.00 93.94 81 ILE A O 1
ATOM 621 N N . LEU A 1 82 ? 0.337 -11.241 -2.486 1.00 94.06 82 LEU A N 1
ATOM 622 C CA . LEU A 1 82 ? -1.017 -11.234 -1.919 1.00 94.06 82 LEU A CA 1
ATOM 623 C C . LEU A 1 82 ? -1.384 -12.579 -1.278 1.00 94.06 82 LEU A C 1
ATOM 625 O O . LEU A 1 82 ? -1.963 -12.602 -0.191 1.00 94.06 82 LEU A O 1
ATOM 629 N N . SER A 1 83 ? -1.019 -13.697 -1.910 1.00 95.75 83 SER A N 1
ATOM 630 C CA . SER A 1 83 ? -1.274 -15.041 -1.374 1.00 95.75 83 SER A CA 1
ATOM 631 C C . SER A 1 83 ? -0.484 -15.300 -0.090 1.00 95.75 83 SER A C 1
ATOM 633 O O . SER A 1 83 ? -1.028 -15.828 0.881 1.00 95.75 83 SER A O 1
ATOM 635 N N . LEU A 1 84 ? 0.782 -14.879 -0.049 1.00 96.88 84 LEU A N 1
ATOM 636 C CA . LEU A 1 84 ? 1.624 -14.969 1.142 1.00 96.88 84 LEU A CA 1
ATOM 637 C C . LEU A 1 84 ? 1.114 -14.050 2.257 1.00 96.88 84 LEU A C 1
ATOM 639 O O . LEU A 1 84 ? 1.035 -14.480 3.405 1.00 96.88 84 LEU A O 1
ATOM 643 N N . ASN A 1 85 ? 0.681 -12.828 1.940 1.00 97.12 85 ASN A N 1
ATOM 644 C CA . ASN A 1 85 ? 0.056 -11.922 2.907 1.00 97.12 85 ASN A CA 1
ATOM 645 C C . ASN A 1 85 ? -1.230 -12.510 3.496 1.00 97.12 85 ASN A C 1
ATOM 647 O O . ASN A 1 85 ? -1.444 -12.428 4.708 1.00 97.12 85 ASN A O 1
ATOM 651 N N . LEU A 1 86 ? -2.069 -13.137 2.665 1.00 97.75 86 LEU A N 1
ATOM 652 C CA . LEU A 1 86 ? -3.268 -13.846 3.112 1.00 97.75 86 LEU A CA 1
ATOM 653 C C . LEU A 1 86 ? -2.908 -14.993 4.061 1.00 97.75 86 LEU A C 1
ATOM 655 O O . LEU A 1 86 ? -3.468 -15.082 5.157 1.00 97.75 86 LEU A O 1
ATOM 659 N N . LEU A 1 87 ? -1.947 -15.836 3.669 1.00 98.12 87 LEU A N 1
ATOM 660 C CA . LEU A 1 87 ? -1.463 -16.941 4.495 1.00 98.12 87 LEU A CA 1
ATOM 661 C C . LEU A 1 87 ? -0.945 -16.427 5.843 1.00 98.12 87 LEU A C 1
ATOM 663 O O . LEU A 1 87 ? -1.372 -16.909 6.890 1.00 98.12 87 LEU A O 1
ATOM 667 N N . MET A 1 88 ? -0.098 -15.399 5.834 1.00 98.06 88 MET A N 1
ATOM 668 C CA . MET A 1 88 ? 0.423 -14.782 7.053 1.00 98.06 88 MET A CA 1
ATOM 669 C C . MET A 1 88 ? -0.685 -14.158 7.908 1.00 98.06 88 MET A C 1
ATOM 671 O O . MET A 1 88 ? -0.668 -14.295 9.131 1.00 98.06 88 MET A O 1
ATOM 675 N N . GLY A 1 89 ? -1.687 -13.525 7.294 1.00 96.88 89 GLY A N 1
ATOM 676 C CA . GLY A 1 89 ? -2.865 -13.008 7.990 1.00 96.88 89 GLY A CA 1
ATOM 677 C C . GLY A 1 89 ? -3.645 -14.104 8.725 1.00 96.88 89 GLY A C 1
ATOM 678 O O . GLY A 1 89 ? -4.069 -13.897 9.865 1.00 96.88 89 GLY A O 1
ATOM 679 N N . ILE A 1 90 ? -3.782 -15.283 8.111 1.00 98.19 90 ILE A N 1
ATOM 680 C CA . ILE A 1 90 ? -4.410 -16.466 8.721 1.00 98.19 90 ILE A CA 1
ATOM 681 C C . ILE A 1 90 ? -3.531 -17.031 9.846 1.00 98.19 90 ILE A C 1
ATOM 683 O O . ILE A 1 90 ? -4.037 -17.293 10.938 1.00 98.19 90 ILE A O 1
ATOM 687 N N . LEU A 1 91 ? -2.220 -17.166 9.623 1.00 98.06 91 LEU A N 1
ATOM 688 C CA . LEU A 1 91 ? -1.269 -17.684 10.617 1.00 98.06 91 LEU A CA 1
ATOM 689 C C . LEU A 1 91 ? -1.169 -16.792 11.862 1.00 98.06 91 LEU A C 1
ATOM 691 O O . LEU A 1 91 ? -0.987 -17.288 12.974 1.00 98.06 91 LEU A O 1
ATOM 695 N N . LEU A 1 92 ? -1.335 -15.478 11.700 1.00 97.75 92 LEU A N 1
ATOM 696 C CA . LEU A 1 92 ? -1.330 -14.527 12.811 1.00 97.75 92 LEU A CA 1
ATOM 697 C C . LEU A 1 92 ? -2.660 -14.486 13.577 1.00 97.75 92 LEU A C 1
ATOM 699 O O . LEU A 1 92 ? -2.682 -14.011 14.712 1.00 97.75 92 LEU A O 1
ATOM 703 N N . LEU A 1 93 ? -3.756 -15.017 13.027 1.00 97.62 93 LEU A N 1
ATOM 704 C CA . LEU A 1 93 ? -5.078 -15.040 13.663 1.00 97.62 93 LEU A CA 1
ATOM 705 C C . LEU A 1 93 ? -5.103 -15.689 15.069 1.00 97.62 93 LEU A C 1
ATOM 707 O O . LEU A 1 93 ? -5.621 -15.046 15.991 1.00 97.62 93 LEU A O 1
ATOM 711 N N . PRO A 1 94 ? -4.557 -16.907 15.302 1.00 97.62 94 PRO A N 1
ATOM 712 C CA . PRO A 1 94 ? -4.555 -17.533 16.631 1.00 97.62 94 PRO A CA 1
ATOM 713 C C . PRO A 1 94 ? -3.752 -16.735 17.665 1.00 97.62 94 PRO A C 1
ATOM 715 O O . PRO A 1 94 ? -4.057 -16.774 18.861 1.00 97.62 94 PRO A O 1
ATOM 718 N N . ILE A 1 95 ? -2.753 -15.975 17.210 1.00 97.69 95 ILE A N 1
ATOM 719 C CA . ILE A 1 95 ? -1.933 -15.122 18.067 1.00 97.69 95 ILE A CA 1
ATOM 720 C C . ILE A 1 95 ? -2.635 -13.783 18.305 1.00 97.69 95 ILE A C 1
ATOM 722 O O . ILE A 1 95 ? -2.636 -13.303 19.431 1.00 97.69 95 ILE A O 1
ATOM 726 N N . ALA A 1 96 ? -3.274 -13.188 17.300 1.00 96.75 96 ALA A N 1
ATOM 727 C CA . ALA A 1 96 ? -3.953 -11.899 17.415 1.00 96.75 96 ALA A CA 1
ATOM 728 C C . ALA A 1 96 ? -5.256 -11.976 18.214 1.00 96.75 96 ALA A C 1
ATOM 730 O O . ALA A 1 96 ? -5.635 -10.984 18.839 1.00 96.75 96 ALA A O 1
ATOM 731 N N . LYS A 1 97 ? -5.920 -13.141 18.193 1.00 96.88 97 LYS A N 1
ATOM 732 C CA . LYS A 1 97 ? -7.239 -13.396 18.794 1.00 96.88 97 LYS A CA 1
ATOM 733 C C . LYS A 1 97 ? -8.217 -12.224 18.582 1.00 96.88 97 LYS A C 1
ATOM 735 O O . LYS A 1 97 ? -8.693 -11.664 19.566 1.00 96.88 97 LYS A O 1
ATOM 740 N N . PRO A 1 98 ? -8.510 -11.818 17.327 1.00 95.25 98 PRO A N 1
ATOM 741 C CA . PRO A 1 98 ? -9.411 -10.697 17.090 1.00 95.25 98 PRO A CA 1
ATOM 742 C C . PRO A 1 98 ? -10.831 -11.013 17.569 1.00 95.25 98 PRO A C 1
ATOM 744 O O . PRO A 1 98 ? -11.279 -12.169 17.483 1.00 95.25 98 PRO A O 1
ATOM 747 N N . ALA A 1 99 ? -11.557 -9.958 17.951 1.00 94.00 99 ALA A N 1
ATOM 748 C CA . ALA A 1 99 ? -12.999 -9.980 18.171 1.00 94.00 99 ALA A CA 1
ATOM 749 C C . ALA A 1 99 ? -13.708 -10.716 17.017 1.00 94.00 99 ALA A C 1
ATOM 751 O O . ALA A 1 99 ? -13.350 -10.475 15.856 1.00 94.00 99 ALA A O 1
ATOM 752 N N . PRO A 1 100 ? -14.715 -11.575 17.265 1.00 93.88 100 PRO A N 1
ATOM 753 C CA . PRO A 1 100 ? -15.376 -12.355 16.216 1.00 93.88 100 PRO A CA 1
ATOM 754 C C . PRO A 1 100 ? -15.848 -11.514 15.022 1.00 93.88 100 PRO A C 1
ATOM 756 O O . PRO A 1 100 ? -15.596 -11.895 13.877 1.00 93.88 100 PRO A O 1
ATOM 759 N N . GLN A 1 101 ? -16.422 -10.326 15.266 1.00 92.88 101 GLN A N 1
ATOM 760 C CA . GLN A 1 101 ? -16.845 -9.417 14.192 1.00 92.88 101 GLN A CA 1
ATOM 761 C C . GLN A 1 101 ? -15.690 -8.828 13.365 1.00 92.88 101 GLN A C 1
ATOM 763 O O . GLN A 1 101 ? -15.911 -8.404 12.229 1.00 92.88 101 GLN A O 1
ATOM 768 N N . PHE A 1 102 ? -14.473 -8.784 13.913 1.00 95.12 102 PHE A N 1
ATOM 769 C CA . PHE A 1 102 ? -13.298 -8.190 13.274 1.00 95.12 102 PHE A CA 1
ATOM 770 C C . PHE A 1 102 ? -12.370 -9.225 12.622 1.00 95.12 102 PHE A C 1
ATOM 772 O O . PHE A 1 102 ? -11.556 -8.849 11.789 1.00 95.12 102 PHE A O 1
ATOM 779 N N . ARG A 1 103 ? -12.505 -10.529 12.910 1.00 95.56 103 ARG A N 1
ATOM 780 C CA . ARG A 1 103 ? -11.593 -11.579 12.397 1.00 95.56 103 ARG A CA 1
ATOM 781 C C . ARG A 1 103 ? -11.393 -11.552 10.882 1.00 95.56 103 ARG A C 1
ATOM 783 O O . ARG A 1 103 ? -10.258 -11.556 10.420 1.00 95.56 103 ARG A O 1
ATOM 790 N N . LYS A 1 104 ? -12.481 -11.479 10.108 1.00 96.00 104 LYS A N 1
ATOM 791 C CA . LYS A 1 104 ? -12.396 -11.427 8.637 1.00 96.00 104 LYS A CA 1
ATOM 792 C C . LYS A 1 104 ? -11.735 -10.143 8.134 1.00 96.00 104 LYS A C 1
ATOM 794 O O . LYS A 1 104 ? -10.990 -10.174 7.166 1.00 96.00 104 LYS A O 1
ATOM 799 N N . TRP A 1 105 ? -11.975 -9.031 8.825 1.00 96.38 105 TRP A N 1
ATOM 800 C CA . TRP A 1 105 ? -11.419 -7.725 8.480 1.00 96.38 105 TRP A CA 1
ATOM 801 C C . TRP A 1 105 ? -9.948 -7.612 8.859 1.00 96.38 105 TRP A C 1
ATOM 803 O O . TRP A 1 105 ? -9.188 -7.014 8.112 1.00 96.38 105 TRP A O 1
ATOM 813 N N . PHE A 1 106 ? -9.530 -8.261 9.946 1.00 97.25 106 PHE A N 1
ATOM 814 C CA . PHE A 1 106 ? -8.125 -8.426 10.295 1.00 97.25 106 PHE A CA 1
ATOM 815 C C . PHE A 1 106 ? -7.372 -9.141 9.167 1.00 97.25 106 PHE A C 1
ATOM 817 O O . PHE A 1 106 ? -6.408 -8.592 8.645 1.00 97.25 106 PHE A O 1
ATOM 824 N N . VAL A 1 107 ? -7.843 -10.317 8.733 1.00 97.69 107 VAL A N 1
ATOM 825 C CA . VAL A 1 107 ? -7.197 -11.067 7.637 1.00 97.69 107 VAL A CA 1
ATOM 826 C C . VAL A 1 107 ? -7.217 -10.262 6.337 1.00 97.69 107 VAL A C 1
ATOM 828 O O . VAL A 1 107 ? -6.186 -10.134 5.682 1.00 97.69 107 VAL A O 1
ATOM 831 N N . TYR A 1 108 ? -8.355 -9.653 5.997 1.00 96.62 108 TYR A N 1
ATOM 832 C CA . TYR A 1 108 ? -8.495 -8.794 4.820 1.00 96.62 108 TYR A CA 1
ATOM 833 C C . TYR A 1 108 ? -7.481 -7.639 4.824 1.00 96.62 108 TYR A C 1
ATOM 835 O O . TYR A 1 108 ? -6.743 -7.453 3.861 1.00 96.62 108 TYR A O 1
ATOM 843 N N . SER A 1 109 ? -7.364 -6.908 5.930 1.00 96.25 109 SER A N 1
ATOM 844 C CA . SER A 1 109 ? -6.400 -5.815 6.057 1.00 96.25 109 SER A CA 1
ATOM 845 C C . SER A 1 109 ? -4.943 -6.278 6.043 1.00 96.25 109 SER A C 1
ATOM 847 O O . SER A 1 109 ? -4.090 -5.567 5.525 1.00 96.25 109 SER A O 1
ATOM 849 N N . MET A 1 110 ? -4.649 -7.469 6.566 1.00 97.38 110 MET A N 1
ATOM 850 C CA . MET A 1 110 ? -3.309 -8.060 6.479 1.00 97.38 110 MET A CA 1
ATOM 851 C C . MET A 1 110 ? -2.959 -8.510 5.056 1.00 97.38 110 MET A C 1
ATOM 853 O O . MET A 1 110 ? -1.788 -8.508 4.697 1.00 97.38 110 MET A O 1
ATOM 857 N N . THR A 1 111 ? -3.968 -8.850 4.247 1.00 96.25 111 THR A N 1
ATOM 858 C CA . THR A 1 111 ? -3.804 -9.361 2.878 1.00 96.25 111 THR A CA 1
ATOM 859 C C . THR A 1 111 ? -3.428 -8.268 1.881 1.00 96.25 111 THR A C 1
ATOM 861 O O . THR A 1 111 ? -2.620 -8.515 0.991 1.00 96.25 111 THR A O 1
ATOM 864 N N . PHE A 1 112 ? -4.009 -7.070 2.009 1.00 95.12 112 PHE A N 1
ATOM 865 C CA . PHE A 1 112 ? -3.939 -6.029 0.977 1.00 95.12 112 PHE A CA 1
ATOM 866 C C . PHE A 1 112 ? -2.995 -4.863 1.357 1.00 95.12 112 PHE A C 1
ATOM 868 O O . PHE A 1 112 ? -3.394 -3.969 2.118 1.00 95.12 112 PHE A O 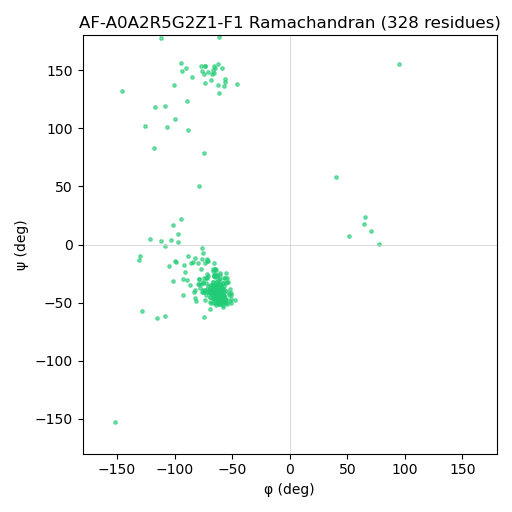1
ATOM 875 N N . PRO A 1 113 ? -1.755 -4.838 0.818 1.00 94.19 113 PRO A N 1
ATOM 876 C CA . PRO A 1 113 ? -0.830 -3.711 0.911 1.00 94.19 113 PRO A CA 1
ATOM 877 C C . PRO A 1 113 ? -1.350 -2.440 0.247 1.00 94.19 113 PRO A C 1
ATOM 879 O O . PRO A 1 113 ? -2.070 -2.484 -0.750 1.00 94.19 113 PRO A O 1
ATOM 882 N N . ASN A 1 114 ? -0.854 -1.293 0.706 1.00 90.94 114 ASN A N 1
ATOM 883 C CA . ASN A 1 114 ? -0.901 -0.055 -0.059 1.00 90.94 114 ASN A CA 1
ATOM 884 C C . ASN A 1 114 ? 0.128 -0.072 -1.207 1.00 90.94 114 ASN A C 1
ATOM 886 O O . ASN A 1 114 ? 1.189 0.536 -1.101 1.00 90.94 114 ASN A O 1
ATOM 890 N N . ILE A 1 115 ? -0.201 -0.767 -2.297 1.00 85.88 115 ILE A N 1
ATOM 891 C CA . ILE A 1 115 ? 0.694 -0.991 -3.446 1.00 85.88 115 ILE A CA 1
ATOM 892 C C . ILE A 1 115 ? 0.940 0.243 -4.330 1.00 85.88 115 ILE A C 1
ATOM 894 O O . ILE A 1 115 ? 1.825 0.209 -5.168 1.00 85.88 115 ILE A O 1
ATOM 898 N N . MET A 1 116 ? 0.177 1.332 -4.176 1.00 80.81 116 MET A N 1
ATOM 899 C CA . MET A 1 116 ? 0.299 2.485 -5.080 1.00 80.81 116 MET A CA 1
ATOM 900 C C . MET A 1 116 ? 0.944 3.696 -4.422 1.00 80.81 116 MET A C 1
ATOM 902 O O . MET A 1 116 ? 1.990 4.157 -4.867 1.00 80.81 116 MET A O 1
ATOM 906 N N . SER A 1 117 ? 0.331 4.249 -3.370 1.00 81.19 117 SER A N 1
ATOM 907 C CA . SER A 1 117 ? 0.694 5.606 -2.949 1.00 81.19 117 SER A CA 1
ATOM 908 C C . SER A 1 117 ? 2.067 5.670 -2.292 1.00 81.19 117 SER A C 1
ATOM 910 O O . SER A 1 117 ? 2.782 6.642 -2.481 1.00 81.19 117 SER A O 1
ATOM 912 N N . LEU A 1 118 ? 2.429 4.662 -1.496 1.00 86.31 118 LEU A N 1
ATOM 913 C CA . LEU A 1 118 ? 3.703 4.659 -0.781 1.00 86.31 118 LEU A CA 1
ATOM 914 C C . LEU A 1 118 ? 4.866 4.179 -1.643 1.00 86.31 118 LEU A C 1
ATOM 916 O O . LEU A 1 118 ? 5.874 4.885 -1.648 1.00 86.31 118 LEU A O 1
ATOM 920 N N . PRO A 1 119 ? 4.752 3.071 -2.406 1.00 88.19 119 PRO A N 1
ATOM 921 C CA . PRO A 1 119 ? 5.808 2.680 -3.330 1.00 88.19 119 PRO A CA 1
ATOM 922 C C . PRO A 1 119 ? 6.147 3.804 -4.298 1.00 88.19 119 PRO A C 1
ATOM 924 O O . PRO A 1 119 ? 7.319 4.085 -4.477 1.00 88.19 119 PRO A O 1
ATOM 927 N N . LEU A 1 120 ? 5.154 4.540 -4.812 1.00 86.81 120 LEU A N 1
ATOM 928 C CA . LEU A 1 120 ? 5.402 5.691 -5.678 1.00 86.81 120 LEU A CA 1
ATOM 929 C C . LEU A 1 120 ? 6.288 6.758 -5.015 1.00 86.81 120 LEU A C 1
ATOM 931 O O . LEU A 1 120 ? 7.218 7.275 -5.635 1.00 86.81 120 LEU A O 1
ATOM 935 N N . VAL A 1 121 ? 6.036 7.087 -3.746 1.00 84.94 121 VAL A N 1
ATOM 936 C CA . VAL A 1 121 ? 6.863 8.079 -3.047 1.00 84.94 121 VAL A CA 1
ATOM 937 C C . VAL A 1 121 ? 8.273 7.548 -2.783 1.00 84.94 121 VAL A C 1
ATOM 939 O O . VAL A 1 121 ? 9.242 8.286 -2.950 1.00 84.94 121 VAL A O 1
ATOM 942 N N . PHE A 1 122 ? 8.417 6.273 -2.421 1.00 87.50 122 PHE A N 1
ATOM 943 C CA . PHE A 1 122 ? 9.745 5.677 -2.273 1.00 87.50 122 PHE A CA 1
ATOM 944 C C . PHE A 1 122 ? 10.494 5.631 -3.606 1.00 87.50 122 PHE A C 1
ATOM 946 O O . PHE A 1 122 ? 11.660 6.009 -3.656 1.00 87.50 122 PHE A O 1
ATOM 953 N N . THR A 1 123 ? 9.816 5.261 -4.691 1.00 90.19 123 THR A N 1
ATOM 954 C CA . THR A 1 123 ? 10.369 5.221 -6.046 1.00 90.19 123 THR A CA 1
ATOM 955 C C . THR A 1 123 ? 10.824 6.603 -6.490 1.00 90.19 123 THR A C 1
ATOM 957 O O . THR A 1 123 ? 11.980 6.756 -6.853 1.00 90.19 123 THR A O 1
ATOM 960 N N . THR A 1 124 ? 9.980 7.634 -6.386 1.00 87.00 124 THR A N 1
ATOM 961 C CA . THR A 1 124 ? 10.365 9.015 -6.748 1.00 87.00 124 THR A CA 1
ATOM 962 C C . THR A 1 124 ? 11.577 9.503 -5.955 1.00 87.00 124 THR A C 1
ATOM 964 O O . THR A 1 124 ? 12.467 10.140 -6.515 1.00 87.00 124 THR A O 1
ATOM 967 N N . ALA A 1 125 ? 11.661 9.177 -4.665 1.00 85.62 125 ALA A N 1
ATOM 968 C CA . ALA A 1 125 ? 12.782 9.591 -3.833 1.00 85.62 125 ALA A CA 1
ATOM 969 C C . ALA A 1 125 ? 14.080 8.821 -4.121 1.00 85.62 125 ALA A C 1
ATOM 971 O O . ALA A 1 125 ? 15.152 9.423 -4.151 1.00 85.62 125 ALA A O 1
ATOM 972 N N . VAL A 1 126 ? 13.989 7.515 -4.372 1.00 87.94 126 VAL A N 1
ATOM 973 C CA . VAL A 1 126 ? 15.134 6.689 -4.782 1.00 87.94 126 VAL A CA 1
ATOM 974 C C . VAL A 1 126 ? 15.597 7.046 -6.196 1.00 87.94 126 VAL A C 1
ATOM 976 O O . VAL A 1 126 ? 16.792 7.103 -6.465 1.00 87.94 126 VAL A O 1
ATOM 979 N N . CYS A 1 127 ? 14.682 7.361 -7.106 1.00 90.31 127 CYS A N 1
ATOM 980 C CA . CYS A 1 127 ? 15.030 7.858 -8.432 1.00 90.31 127 CYS A CA 1
ATOM 981 C C . CYS A 1 127 ? 15.695 9.238 -8.363 1.00 90.31 127 CYS A C 1
ATOM 983 O O . CYS A 1 127 ? 16.651 9.502 -9.092 1.00 90.31 127 CYS A O 1
ATOM 985 N N . ALA A 1 128 ? 15.255 10.103 -7.443 1.00 87.19 128 ALA A N 1
ATOM 986 C CA . ALA A 1 128 ? 15.872 11.407 -7.220 1.00 87.19 128 ALA A CA 1
ATOM 987 C C . ALA A 1 128 ? 17.322 11.321 -6.712 1.00 87.19 128 ALA A C 1
ATOM 989 O O . ALA A 1 128 ? 18.072 12.276 -6.909 1.00 87.19 128 ALA A O 1
ATOM 990 N N . SER A 1 129 ? 17.750 10.205 -6.104 1.00 85.56 129 SER A N 1
ATOM 991 C CA . SER A 1 129 ? 19.156 10.032 -5.717 1.00 85.56 129 SER A CA 1
ATOM 992 C C . SER A 1 129 ? 20.079 9.696 -6.890 1.00 85.56 129 SER A C 1
ATOM 994 O O . SER A 1 129 ? 21.294 9.762 -6.717 1.00 85.56 129 SER A O 1
ATOM 996 N N . GLY A 1 130 ? 19.542 9.336 -8.064 1.00 85.31 130 GLY A N 1
ATOM 997 C CA . GLY A 1 130 ? 20.337 9.035 -9.262 1.00 85.31 130 GLY A CA 1
ATOM 998 C C . GLY A 1 130 ? 21.233 7.800 -9.123 1.00 85.31 130 GLY A C 1
ATOM 999 O O . GLY A 1 130 ? 22.251 7.697 -9.797 1.00 85.31 130 GLY A O 1
ATOM 1000 N N . THR A 1 131 ? 20.896 6.878 -8.216 1.00 85.44 131 THR A N 1
ATOM 1001 C CA . THR A 1 131 ? 21.725 5.700 -7.890 1.00 85.44 131 THR A CA 1
ATOM 1002 C C . THR A 1 131 ? 21.220 4.395 -8.504 1.00 85.44 131 THR A C 1
ATOM 1004 O O . THR A 1 131 ? 21.772 3.340 -8.206 1.00 85.44 131 THR A O 1
ATOM 1007 N N . ILE A 1 132 ? 20.163 4.445 -9.314 1.00 89.44 132 ILE A N 1
ATOM 1008 C CA . ILE A 1 132 ? 19.579 3.269 -9.966 1.00 89.44 132 ILE A CA 1
ATOM 1009 C C . ILE A 1 132 ? 20.261 3.055 -11.316 1.00 89.44 132 ILE A C 1
ATOM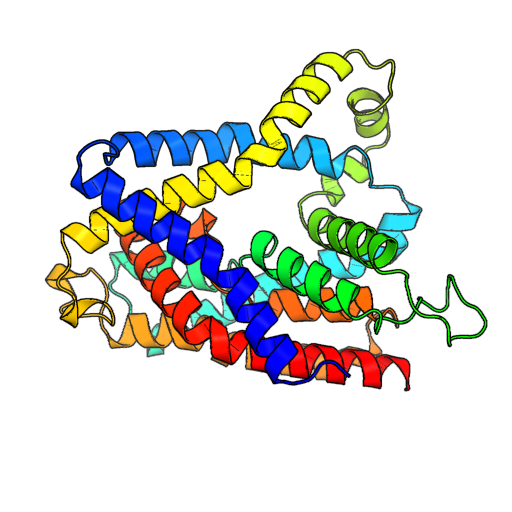 1011 O O . ILE A 1 132 ? 20.288 3.966 -12.145 1.00 89.44 132 ILE A O 1
ATOM 1015 N N . ARG A 1 133 ? 20.831 1.867 -11.528 1.00 86.31 133 ARG A N 1
ATOM 1016 C CA . ARG A 1 133 ? 21.511 1.494 -12.775 1.00 86.31 133 ARG A CA 1
ATOM 1017 C C . ARG A 1 133 ? 20.508 1.180 -13.884 1.00 86.31 133 ARG A C 1
ATOM 1019 O O . ARG A 1 133 ? 19.408 0.693 -13.612 1.00 86.31 133 ARG A O 1
ATOM 1026 N N . LYS A 1 134 ? 20.895 1.444 -15.132 1.00 84.88 134 LYS A N 1
ATOM 1027 C CA . LYS A 1 134 ? 20.125 1.025 -16.308 1.00 84.88 134 LYS A CA 1
ATOM 1028 C C . LYS A 1 134 ? 20.141 -0.506 -16.434 1.00 84.88 134 LYS A C 1
ATOM 1030 O O . LYS A 1 134 ? 21.142 -1.136 -16.086 1.00 84.88 134 LYS A O 1
ATOM 1035 N N . PRO A 1 135 ? 19.057 -1.121 -16.937 1.00 79.88 135 PRO A N 1
ATOM 1036 C CA . PRO A 1 135 ? 19.063 -2.544 -17.245 1.00 79.88 135 PRO A CA 1
ATOM 1037 C C . PRO A 1 135 ? 20.026 -2.840 -18.406 1.00 79.88 135 PRO A C 1
ATOM 1039 O O . PRO A 1 135 ? 20.194 -2.025 -19.315 1.00 79.88 135 PRO A O 1
ATOM 1042 N N . LEU A 1 136 ? 20.601 -4.048 -18.419 1.00 72.38 136 LEU A N 1
ATOM 1043 C CA . LEU A 1 136 ? 21.525 -4.526 -19.467 1.00 72.38 136 LEU A CA 1
ATOM 1044 C C . LEU A 1 136 ? 20.939 -4.457 -20.890 1.00 72.38 136 LEU A C 1
ATOM 1046 O O . LEU A 1 136 ? 21.678 -4.383 -21.868 1.00 72.38 136 LEU A O 1
ATOM 1050 N N . SER A 1 137 ? 19.610 -4.479 -21.020 1.00 70.25 137 SER A N 1
ATOM 1051 C CA . SER A 1 137 ? 18.911 -4.317 -22.300 1.00 70.25 137 SER A CA 1
ATOM 1052 C C . SER A 1 137 ? 19.084 -2.923 -22.914 1.00 70.25 137 SER A C 1
ATOM 1054 O O . SER A 1 137 ? 19.009 -2.787 -24.133 1.00 70.25 137 SER A O 1
ATOM 1056 N N . MET A 1 138 ? 19.310 -1.898 -22.088 1.00 69.94 138 MET A N 1
ATOM 1057 C CA . MET A 1 138 ? 19.489 -0.506 -22.509 1.00 69.94 138 MET A CA 1
ATOM 1058 C C . MET A 1 138 ? 20.949 -0.075 -22.522 1.00 69.94 138 MET A C 1
ATOM 1060 O O . MET A 1 138 ? 21.326 0.759 -23.342 1.00 69.94 138 MET A O 1
ATOM 1064 N N . ASP A 1 139 ? 21.762 -0.640 -21.634 1.00 70.12 139 ASP A N 1
ATOM 1065 C CA . ASP A 1 139 ? 23.183 -0.343 -21.549 1.00 70.12 139 ASP A CA 1
ATOM 1066 C C . ASP A 1 139 ? 24.012 -1.631 -21.631 1.00 70.12 139 ASP A C 1
ATOM 1068 O O . ASP A 1 139 ? 24.181 -2.355 -20.650 1.00 70.12 139 ASP A O 1
ATOM 1072 N N . GLN A 1 140 ? 24.581 -1.888 -22.813 1.00 64.50 140 GLN A N 1
ATOM 1073 C CA . GLN A 1 140 ? 25.498 -3.011 -23.036 1.00 64.50 140 G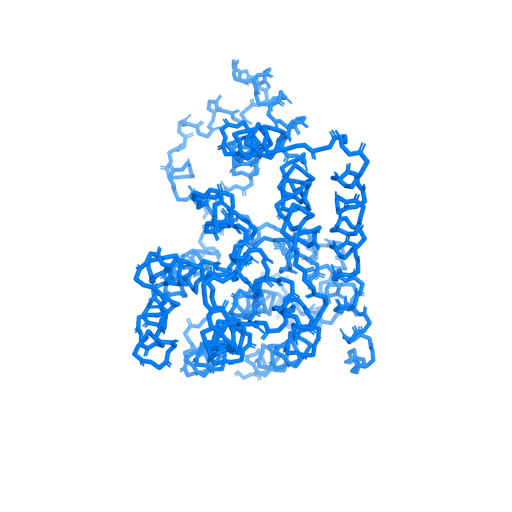LN A CA 1
ATOM 1074 C C . GLN A 1 140 ? 26.812 -2.867 -22.249 1.00 64.50 140 GLN A C 1
ATOM 1076 O O . GLN A 1 140 ? 27.534 -3.852 -22.098 1.00 64.50 140 GLN A O 1
ATOM 1081 N N . SER A 1 141 ? 27.128 -1.665 -21.747 1.00 64.19 141 SER A N 1
ATOM 1082 C CA . SER A 1 141 ? 28.306 -1.406 -20.914 1.00 64.19 141 SER A CA 1
ATOM 1083 C C . SER A 1 141 ? 28.062 -1.621 -19.411 1.00 64.19 141 SER A C 1
ATOM 1085 O O . SER A 1 141 ? 29.029 -1.684 -18.653 1.00 64.19 141 SER A O 1
ATOM 1087 N N . GLY A 1 142 ? 26.802 -1.810 -18.987 1.00 62.69 142 GLY A N 1
ATOM 1088 C CA . GLY A 1 142 ? 26.409 -2.227 -17.632 1.00 62.69 142 GLY A CA 1
ATOM 1089 C C . GLY A 1 142 ? 26.747 -1.241 -16.504 1.00 62.69 142 GLY A C 1
ATOM 1090 O O . GLY A 1 142 ? 26.781 -1.641 -15.337 1.00 62.69 142 GLY A O 1
ATOM 1091 N N . GLY A 1 143 ? 27.026 0.023 -16.831 1.00 72.31 143 GLY A N 1
ATOM 1092 C CA . GLY A 1 143 ? 27.603 0.999 -15.899 1.00 72.31 143 GLY A CA 1
ATOM 1093 C C . GLY A 1 143 ? 26.872 2.338 -15.823 1.00 72.31 143 GLY A C 1
ATOM 1094 O O . GLY A 1 143 ? 27.185 3.145 -14.944 1.00 72.31 143 GLY A O 1
ATOM 1095 N N . GLU A 1 144 ? 25.916 2.599 -16.713 1.00 85.31 144 GLU A N 1
ATOM 1096 C CA . GLU A 1 144 ? 25.201 3.869 -16.754 1.00 85.31 144 GLU A CA 1
ATOM 1097 C C . GLU A 1 144 ? 24.004 3.889 -15.784 1.00 85.31 144 GLU A C 1
ATOM 1099 O O . GLU A 1 144 ? 23.303 2.895 -15.579 1.00 85.31 144 GLU A O 1
ATOM 1104 N N . TYR A 1 145 ? 23.753 5.049 -15.176 1.00 87.38 145 TYR A N 1
ATOM 1105 C CA . TYR A 1 145 ? 22.629 5.272 -14.266 1.00 87.38 145 TYR A CA 1
ATOM 1106 C C . TYR A 1 145 ? 21.424 5.847 -15.016 1.00 87.38 145 TYR A C 1
ATOM 1108 O O . TYR A 1 145 ? 21.577 6.585 -15.992 1.00 87.38 145 TYR A O 1
ATOM 1116 N N . LEU A 1 146 ? 20.216 5.526 -14.555 1.00 88.69 146 LEU A N 1
ATOM 1117 C CA . LEU A 1 146 ? 18.991 6.138 -15.065 1.00 88.69 146 LEU A CA 1
ATOM 1118 C C . LEU A 1 146 ? 18.931 7.616 -14.673 1.00 88.69 146 LEU A C 1
ATOM 1120 O O . LEU A 1 146 ? 19.255 7.994 -13.543 1.00 88.69 146 LEU A O 1
ATOM 1124 N N . SER A 1 147 ? 18.441 8.450 -15.591 1.00 92.25 147 SER A N 1
ATOM 1125 C CA . SER A 1 147 ? 18.104 9.830 -15.244 1.00 92.25 147 SER A CA 1
ATOM 1126 C C . SER A 1 147 ? 16.930 9.854 -14.241 1.00 92.25 147 SER A C 1
ATOM 1128 O O . SER A 1 147 ? 16.060 8.979 -14.298 1.00 92.25 147 SER A O 1
ATOM 1130 N N . PRO A 1 148 ? 16.850 10.833 -13.316 1.00 90.19 148 PRO A N 1
ATOM 1131 C CA . PRO A 1 148 ? 15.790 10.860 -12.301 1.00 90.19 148 PRO A CA 1
ATOM 1132 C C . PRO A 1 148 ? 14.366 10.870 -12.875 1.00 90.19 148 PRO A C 1
ATOM 1134 O O . PRO A 1 148 ? 13.462 10.255 -12.305 1.00 90.19 148 PRO A O 1
ATOM 1137 N N . THR A 1 149 ? 14.166 11.553 -14.005 1.00 90.06 149 THR A N 1
ATOM 1138 C CA . THR A 1 149 ? 12.876 11.630 -14.703 1.00 90.06 149 THR A CA 1
ATOM 1139 C C . THR A 1 149 ? 12.504 10.288 -15.318 1.00 90.06 149 THR A C 1
ATOM 1141 O O . THR A 1 149 ? 11.427 9.773 -15.043 1.00 90.06 149 THR A O 1
ATOM 1144 N N . GLU A 1 150 ? 13.430 9.668 -16.050 1.00 90.62 150 GLU A N 1
ATOM 1145 C CA . GLU A 1 150 ? 13.222 8.364 -16.689 1.00 90.62 150 GLU A CA 1
ATOM 1146 C C . GLU A 1 150 ? 12.983 7.252 -15.659 1.00 90.62 150 GLU A C 1
ATOM 1148 O O . GLU A 1 150 ? 12.075 6.436 -15.816 1.00 90.62 150 GLU A O 1
ATOM 1153 N N . CYS A 1 151 ? 13.747 7.253 -14.561 1.00 91.31 151 CYS A N 1
ATOM 1154 C CA . CYS A 1 151 ? 13.559 6.324 -13.448 1.00 91.31 151 CYS A CA 1
ATOM 1155 C C . CYS A 1 151 ? 12.163 6.471 -12.825 1.00 91.31 151 CYS A C 1
ATOM 1157 O O . CYS A 1 151 ? 11.493 5.474 -12.557 1.00 91.31 151 CYS A O 1
ATOM 1159 N N . THR A 1 152 ? 11.702 7.710 -12.626 1.00 90.00 152 THR A N 1
ATOM 1160 C CA . THR A 1 152 ? 10.380 7.978 -12.044 1.00 90.00 152 THR A CA 1
ATOM 1161 C C . THR A 1 152 ? 9.259 7.523 -12.975 1.00 90.00 152 THR A C 1
ATOM 1163 O O . THR A 1 152 ? 8.340 6.840 -12.529 1.00 90.00 152 THR A O 1
ATOM 1166 N N . GLU A 1 153 ? 9.350 7.841 -14.267 1.00 88.88 153 GLU A N 1
ATOM 1167 C CA . GLU A 1 153 ? 8.352 7.453 -15.270 1.00 88.88 153 GLU A CA 1
ATOM 1168 C C . GLU A 1 153 ? 8.251 5.929 -15.423 1.00 88.88 153 GLU A C 1
ATOM 1170 O O . GLU A 1 153 ? 7.147 5.375 -15.393 1.00 88.88 153 GLU A O 1
ATOM 1175 N N . ARG A 1 154 ? 9.393 5.228 -15.512 1.00 88.12 154 ARG A N 1
ATOM 1176 C CA . ARG A 1 154 ? 9.423 3.755 -15.537 1.00 88.12 154 ARG A CA 1
ATOM 1177 C C . ARG A 1 154 ? 8.889 3.156 -14.242 1.00 88.12 154 ARG A C 1
ATOM 1179 O O . ARG A 1 154 ? 8.116 2.202 -14.275 1.00 88.12 154 ARG A O 1
ATOM 1186 N N . GLY A 1 155 ? 9.264 3.722 -13.101 1.00 89.38 155 GLY A N 1
ATOM 1187 C CA . GLY A 1 155 ? 8.824 3.218 -11.811 1.00 89.38 155 GLY A CA 1
ATOM 1188 C C . GLY A 1 155 ? 7.321 3.396 -11.575 1.00 89.38 155 GLY A C 1
ATOM 1189 O O . GLY A 1 155 ? 6.665 2.488 -11.065 1.00 89.38 155 GLY A O 1
ATOM 1190 N N . GLU A 1 156 ? 6.748 4.520 -12.014 1.00 86.56 156 GLU A N 1
ATOM 1191 C CA . GLU A 1 156 ? 5.295 4.715 -12.077 1.00 86.56 156 GLU A CA 1
ATOM 1192 C C . GLU A 1 156 ? 4.632 3.636 -12.931 1.00 86.56 156 GLU A C 1
ATOM 1194 O O . GLU A 1 156 ? 3.668 2.999 -12.503 1.00 86.56 156 GLU A O 1
ATOM 1199 N N . LEU A 1 157 ? 5.165 3.414 -14.130 1.00 83.94 157 LEU A N 1
ATOM 1200 C CA . LEU A 1 157 ? 4.637 2.445 -15.077 1.00 83.94 157 LEU A CA 1
ATOM 1201 C C . LEU A 1 157 ? 4.615 1.023 -14.498 1.00 83.94 157 LEU A C 1
ATOM 1203 O O . LEU A 1 157 ? 3.585 0.350 -14.572 1.00 83.94 157 LEU A O 1
ATOM 1207 N N . TYR A 1 158 ? 5.709 0.600 -13.862 1.00 87.06 158 TYR A N 1
ATOM 1208 C CA . TYR A 1 158 ? 5.833 -0.709 -13.215 1.00 87.06 158 TYR A CA 1
ATOM 1209 C C . TYR A 1 158 ? 4.778 -0.905 -12.114 1.00 87.06 158 TYR A C 1
ATOM 1211 O O . TYR A 1 158 ? 4.107 -1.938 -12.085 1.00 87.06 158 TYR A O 1
ATOM 1219 N N . LEU A 1 159 ? 4.553 0.110 -11.270 1.00 84.75 159 LEU A N 1
ATOM 1220 C CA . LEU A 1 159 ? 3.539 0.061 -10.208 1.00 84.75 159 LEU A CA 1
ATOM 1221 C C . LEU A 1 159 ? 2.104 -0.043 -10.751 1.00 84.75 159 LEU A C 1
ATOM 1223 O O . LEU A 1 159 ? 1.260 -0.717 -10.158 1.00 84.75 159 LEU A O 1
ATOM 1227 N N . PHE A 1 160 ? 1.799 0.608 -11.877 1.00 78.06 160 PHE A N 1
ATOM 1228 C CA . PHE A 1 160 ? 0.449 0.583 -12.453 1.00 78.06 160 PHE A CA 1
ATOM 1229 C C . PHE A 1 160 ? 0.129 -0.707 -13.219 1.00 78.06 160 PHE A C 1
ATOM 1231 O O . PHE A 1 160 ? -1.033 -1.123 -13.232 1.00 78.06 160 PHE A O 1
ATOM 1238 N N . ILE A 1 161 ? 1.126 -1.371 -13.818 1.00 75.69 161 ILE A N 1
ATOM 1239 C CA . ILE A 1 161 ? 0.915 -2.620 -14.581 1.00 75.69 161 ILE A CA 1
ATOM 1240 C C . ILE A 1 161 ? 0.432 -3.771 -13.688 1.00 75.69 161 ILE A C 1
ATOM 1242 O O . ILE A 1 161 ? -0.239 -4.695 -14.152 1.00 75.69 161 ILE A O 1
ATOM 1246 N N . TYR A 1 162 ? 0.674 -3.681 -12.385 1.00 67.25 162 TYR A N 1
ATOM 1247 C CA . TYR A 1 162 ? 0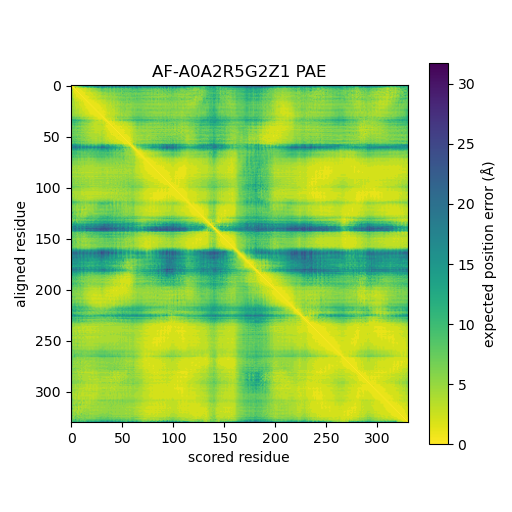.199 -4.644 -11.399 1.00 67.25 162 TYR A CA 1
ATOM 1248 C C . TYR A 1 162 ? -1.324 -4.855 -11.400 1.00 67.25 162 TYR A C 1
ATOM 1250 O O . TYR A 1 162 ? -1.809 -5.930 -11.041 1.00 67.25 162 TYR A O 1
ATOM 1258 N N . ILE A 1 163 ? -2.105 -3.840 -11.790 1.00 63.44 163 ILE A N 1
ATOM 1259 C CA . ILE A 1 163 ? -3.561 -3.876 -11.652 1.00 63.44 163 ILE A CA 1
ATOM 1260 C C . ILE A 1 163 ? -4.221 -4.249 -12.972 1.00 63.44 163 ILE A C 1
ATOM 1262 O O . ILE A 1 163 ? -4.295 -3.416 -13.856 1.00 63.44 163 ILE A O 1
ATOM 1266 N N . LEU A 1 164 ? -4.780 -5.460 -13.095 1.00 59.84 164 LEU A N 1
ATOM 1267 C CA . LEU A 1 164 ? -5.702 -5.870 -14.180 1.00 59.84 164 LEU A CA 1
ATOM 1268 C C . LEU A 1 164 ? -5.237 -5.605 -15.634 1.00 59.84 164 LEU A C 1
ATOM 1270 O O . LEU A 1 164 ? -5.997 -5.893 -16.562 1.00 59.84 164 LEU A O 1
ATOM 1274 N N . ALA A 1 165 ? -3.992 -5.160 -15.848 1.00 56.41 165 ALA A N 1
ATOM 1275 C CA . ALA A 1 165 ? -3.381 -4.906 -17.150 1.00 56.41 165 ALA A CA 1
ATOM 1276 C C . ALA A 1 165 ? -3.484 -6.134 -18.048 1.00 56.41 165 ALA A C 1
ATOM 1278 O O . ALA A 1 165 ? -3.721 -6.004 -19.241 1.00 56.41 165 ALA A O 1
ATOM 1279 N N . ILE A 1 166 ? -3.436 -7.323 -17.442 1.00 55.75 166 ILE A N 1
ATOM 1280 C CA . ILE A 1 166 ? -3.633 -8.607 -18.105 1.00 55.75 166 ILE A CA 1
ATOM 1281 C C . ILE A 1 166 ? -4.930 -8.622 -18.931 1.00 55.75 166 ILE A C 1
ATOM 1283 O O . ILE A 1 166 ? -4.877 -8.952 -20.108 1.00 55.75 166 ILE A O 1
ATOM 1287 N N . ILE A 1 167 ? -6.087 -8.229 -18.381 1.00 58.56 167 ILE A N 1
ATOM 1288 C CA . ILE A 1 167 ? -7.374 -8.417 -19.083 1.00 58.56 167 ILE A CA 1
ATOM 1289 C C . ILE A 1 167 ? -7.512 -7.466 -20.278 1.00 58.56 167 ILE A C 1
ATOM 1291 O O . ILE A 1 167 ? -7.984 -7.875 -21.337 1.00 58.56 167 ILE A O 1
ATOM 1295 N N . VAL A 1 168 ? -7.097 -6.205 -20.127 1.00 58.00 168 VAL A N 1
ATOM 1296 C CA . VAL A 1 168 ? -7.262 -5.188 -21.180 1.00 58.00 168 VAL A CA 1
ATOM 1297 C C . VAL A 1 168 ? -6.145 -5.275 -22.225 1.00 58.00 168 VAL A C 1
ATOM 1299 O O . VAL A 1 168 ? -6.428 -5.173 -23.416 1.00 58.00 168 VAL A O 1
ATOM 1302 N N . ALA A 1 169 ? -4.898 -5.531 -21.815 1.00 57.53 169 ALA A N 1
ATOM 1303 C CA . ALA A 1 169 ? -3.762 -5.633 -22.733 1.00 57.53 169 ALA A CA 1
ATOM 1304 C C . ALA A 1 169 ? -3.778 -6.909 -23.586 1.00 57.53 169 ALA A C 1
ATOM 1306 O O . ALA A 1 169 ? -3.242 -6.922 -24.694 1.00 57.53 169 ALA A O 1
ATOM 1307 N N . LEU A 1 170 ? -4.418 -7.984 -23.110 1.00 60.06 170 LEU A N 1
ATOM 1308 C CA . LEU A 1 170 ? -4.561 -9.222 -23.884 1.00 60.06 170 LEU A CA 1
ATOM 1309 C C . LEU A 1 170 ? -5.604 -9.126 -25.007 1.00 60.06 170 LEU A C 1
ATOM 1311 O O . LEU A 1 170 ? -5.682 -10.045 -25.823 1.00 60.06 170 LEU A O 1
ATOM 1315 N N . ILE A 1 171 ? -6.376 -8.033 -25.095 1.00 73.81 171 ILE A N 1
ATOM 1316 C CA . ILE A 1 171 ? -7.413 -7.847 -26.120 1.00 73.81 171 ILE A CA 1
ATOM 1317 C C . ILE A 1 171 ? -7.065 -6.626 -26.999 1.00 73.81 171 ILE A C 1
ATOM 1319 O O . ILE A 1 171 ? -7.608 -5.538 -26.798 1.00 73.81 171 ILE A O 1
ATOM 1323 N N . PRO A 1 172 ? -6.205 -6.788 -28.029 1.00 72.06 172 PRO A N 1
ATOM 1324 C CA . PRO A 1 172 ? -5.809 -5.705 -28.938 1.00 72.06 172 PRO A CA 1
ATOM 1325 C C . PRO A 1 172 ? -6.972 -4.919 -29.576 1.00 72.06 172 PRO A C 1
ATOM 1327 O O . PRO A 1 172 ? -6.879 -3.693 -29.666 1.00 72.06 172 PRO A O 1
ATOM 1330 N N . PRO A 1 173 ? -8.100 -5.553 -29.973 1.00 74.62 173 PRO A N 1
ATOM 1331 C CA . PRO A 1 173 ? -9.255 -4.816 -30.487 1.00 74.62 173 PRO A CA 1
ATOM 1332 C C . PRO A 1 173 ? -9.818 -3.817 -29.470 1.00 74.62 173 PRO A C 1
ATOM 1334 O O . PRO A 1 173 ? -10.144 -2.688 -29.832 1.00 74.62 173 PRO A O 1
ATOM 1337 N N . LEU A 1 174 ? -9.862 -4.198 -28.189 1.00 72.00 174 LEU A N 1
ATOM 1338 C CA . LEU A 1 174 ? -10.351 -3.348 -27.105 1.00 72.00 174 LEU A CA 1
ATOM 1339 C C . LEU A 1 174 ? -9.402 -2.168 -26.860 1.00 72.00 174 LEU A C 1
ATOM 1341 O O . LEU A 1 174 ? -9.863 -1.044 -26.679 1.00 72.00 174 LEU A O 1
ATOM 1345 N N . GLN A 1 175 ? -8.088 -2.403 -26.924 1.00 71.56 175 GLN A N 1
ATOM 1346 C CA . GLN A 1 175 ? -7.079 -1.349 -26.799 1.00 71.56 175 GLN A CA 1
ATOM 1347 C C . GLN A 1 175 ? -7.194 -0.319 -27.932 1.00 71.56 175 GLN A C 1
ATOM 1349 O O . GLN A 1 175 ? -7.238 0.881 -27.668 1.00 71.56 175 GLN A O 1
ATOM 1354 N N . SER A 1 176 ? -7.307 -0.777 -29.184 1.00 75.75 176 SER A N 1
ATOM 1355 C CA . SER A 1 176 ? -7.440 0.120 -30.341 1.00 75.75 176 SER A CA 1
ATOM 1356 C C . SER A 1 176 ? -8.740 0.934 -30.313 1.00 75.75 176 SER A C 1
ATOM 1358 O O . SER A 1 176 ? -8.735 2.116 -30.657 1.00 75.75 176 SER A O 1
ATOM 1360 N N . PHE A 1 177 ? -9.839 0.336 -29.843 1.00 79.69 177 PHE A N 1
ATOM 1361 C CA . PHE A 1 177 ? -11.125 1.014 -29.708 1.00 79.69 177 PHE A CA 1
ATOM 1362 C C . PHE A 1 177 ? -11.142 2.044 -28.575 1.00 79.69 177 PHE A C 1
ATOM 1364 O O . PHE A 1 177 ? -11.795 3.071 -28.709 1.00 79.69 177 PHE A O 1
ATOM 1371 N N . LEU A 1 178 ? -10.460 1.782 -27.458 1.00 73.50 178 LEU A N 1
ATOM 1372 C CA . LEU A 1 178 ? -10.477 2.682 -26.304 1.00 73.50 178 LEU A CA 1
ATOM 1373 C C . LEU A 1 178 ? -9.427 3.795 -26.393 1.00 73.50 178 LEU A C 1
ATOM 1375 O O . LEU A 1 178 ? -9.692 4.895 -25.920 1.00 73.50 178 LEU A O 1
ATOM 1379 N N . PHE A 1 179 ? -8.247 3.532 -26.964 1.00 73.69 179 PHE A N 1
ATOM 1380 C CA . PHE A 1 179 ? -7.081 4.415 -26.804 1.00 73.69 179 PHE A CA 1
ATOM 1381 C C . PHE A 1 179 ? -6.498 4.971 -28.104 1.00 73.69 179 PHE A C 1
ATOM 1383 O O . PHE A 1 179 ? -5.493 5.673 -28.043 1.00 73.69 179 PHE A O 1
ATOM 1390 N N . SER A 1 180 ? -7.107 4.712 -29.266 1.00 79.25 180 SER A N 1
ATOM 1391 C CA . SER A 1 180 ? -6.712 5.425 -30.487 1.00 79.25 180 SER A CA 1
ATOM 1392 C C . SER A 1 180 ? -7.219 6.870 -30.466 1.00 79.25 180 SER A C 1
ATOM 1394 O O . SER A 1 180 ? -8.358 7.131 -30.072 1.00 79.25 180 SER A O 1
ATOM 1396 N N . ASP A 1 181 ? -6.385 7.810 -30.923 1.00 75.38 181 ASP A N 1
ATOM 1397 C CA . ASP A 1 181 ? -6.688 9.252 -30.897 1.00 75.38 181 ASP A CA 1
ATOM 1398 C C . ASP A 1 181 ? -7.994 9.600 -31.636 1.00 75.38 181 ASP A C 1
ATOM 1400 O O . ASP A 1 181 ? -8.717 10.514 -31.243 1.00 75.38 181 ASP A O 1
ATOM 1404 N N . ASN A 1 182 ? -8.354 8.799 -32.645 1.00 79.00 182 ASN A N 1
ATOM 1405 C CA . ASN A 1 182 ? -9.560 8.960 -33.461 1.00 79.00 182 ASN A CA 1
ATOM 1406 C C . ASN A 1 182 ? -10.708 8.008 -33.078 1.00 79.00 182 ASN A C 1
ATOM 1408 O O . ASN A 1 182 ? -11.625 7.793 -33.874 1.00 79.00 182 ASN A O 1
ATOM 1412 N N . SER A 1 183 ? -10.671 7.401 -31.890 1.00 81.94 183 SER A N 1
ATOM 1413 C CA . SER A 1 183 ? -11.741 6.502 -31.463 1.00 81.94 183 SER A CA 1
ATOM 1414 C C . SER A 1 183 ? -13.025 7.242 -31.074 1.00 81.94 183 SER A C 1
ATOM 1416 O O . SER A 1 183 ? -13.013 8.368 -30.574 1.00 81.94 183 SER A O 1
ATOM 1418 N N . VAL A 1 184 ? -14.161 6.553 -31.199 1.00 85.12 184 VAL A N 1
ATOM 1419 C CA . VAL A 1 184 ? -15.456 7.033 -30.681 1.00 85.12 184 VAL A CA 1
ATOM 1420 C C . VAL A 1 184 ? -15.443 7.135 -29.144 1.00 85.12 184 VAL A C 1
ATOM 1422 O O . VAL A 1 184 ? -16.229 7.880 -28.561 1.00 85.12 184 VAL A O 1
ATOM 1425 N N . ALA A 1 185 ? -14.530 6.425 -28.473 1.00 82.88 185 ALA A N 1
ATOM 1426 C CA . ALA A 1 185 ? -14.383 6.438 -27.021 1.00 82.88 185 ALA A CA 1
ATOM 1427 C C . ALA A 1 185 ? -13.569 7.637 -26.492 1.00 82.88 185 ALA A C 1
ATOM 1429 O O . ALA A 1 185 ? -13.601 7.897 -25.286 1.00 82.88 185 ALA A O 1
ATOM 1430 N N . THR A 1 186 ? -12.882 8.402 -27.351 1.00 83.12 186 THR A N 1
ATOM 1431 C CA . THR A 1 186 ? -11.981 9.498 -26.946 1.00 83.12 186 THR A CA 1
ATOM 1432 C C . THR A 1 186 ? -12.626 10.531 -26.004 1.00 83.12 186 THR A C 1
ATOM 1434 O O . THR A 1 186 ? -11.995 10.876 -24.997 1.00 83.12 186 THR A O 1
ATOM 1437 N N . PRO A 1 187 ? -13.875 11.005 -26.215 1.00 87.44 187 PRO A N 1
ATOM 1438 C CA . PRO A 1 187 ? -14.520 11.929 -25.276 1.00 87.44 187 PRO A CA 1
ATOM 1439 C C . PRO A 1 187 ? -14.722 11.311 -23.888 1.00 87.44 187 PRO A C 1
ATOM 1441 O O . PRO A 1 187 ? -14.470 11.956 -22.871 1.00 87.44 187 PRO A O 1
ATOM 1444 N N . PHE A 1 188 ? -15.118 10.038 -23.836 1.00 86.56 188 PHE A N 1
ATOM 1445 C CA . PHE A 1 188 ? -15.310 9.311 -22.585 1.00 86.56 188 PHE A CA 1
ATOM 1446 C C . PHE A 1 188 ? -13.984 9.116 -21.840 1.00 86.56 188 PHE A C 1
ATOM 1448 O O . PHE A 1 188 ? -13.892 9.427 -20.652 1.00 86.56 188 PHE A O 1
ATOM 1455 N N . ILE A 1 189 ? -12.927 8.693 -22.539 1.00 83.19 189 ILE A N 1
ATOM 1456 C CA . ILE A 1 189 ? -11.589 8.557 -21.946 1.00 83.19 189 ILE A CA 1
ATOM 1457 C C . ILE A 1 189 ? -11.055 9.902 -21.452 1.00 83.19 189 ILE A C 1
ATOM 1459 O O . ILE A 1 189 ? -10.441 9.959 -20.387 1.00 83.19 189 ILE A O 1
ATOM 1463 N N . SER A 1 190 ? -11.328 10.995 -22.166 1.00 86.31 190 SER A N 1
ATOM 1464 C CA . SER A 1 190 ? -10.933 12.345 -21.743 1.00 86.31 190 SER A CA 1
ATOM 1465 C C . SER A 1 190 ? -11.578 12.735 -20.411 1.00 86.31 190 SER A C 1
ATOM 1467 O O . SER A 1 190 ? -10.902 13.259 -19.527 1.00 86.31 190 SER A O 1
ATOM 1469 N N . VAL A 1 191 ? -12.856 12.401 -20.215 1.00 88.31 191 VAL A N 1
ATOM 1470 C CA . VAL A 1 191 ? -13.545 12.594 -18.929 1.00 88.31 191 VAL A CA 1
ATOM 1471 C C . VAL A 1 191 ? -12.904 11.742 -17.830 1.00 88.31 191 VAL A C 1
ATOM 1473 O O . VAL A 1 191 ? -12.616 12.252 -16.746 1.00 88.31 191 VAL A O 1
ATOM 1476 N N . LEU A 1 192 ? -12.605 10.467 -18.102 1.00 85.75 192 LEU A N 1
ATOM 1477 C CA . LEU A 1 192 ? -11.922 9.612 -17.127 1.00 85.75 192 LEU A CA 1
ATOM 1478 C C . LEU A 1 192 ? -10.528 10.145 -16.766 1.00 85.75 192 LEU A C 1
ATOM 1480 O O . LEU A 1 192 ? -10.158 10.087 -15.594 1.00 85.75 192 LEU A O 1
ATOM 1484 N N . ARG A 1 193 ? -9.778 10.712 -17.725 1.00 85.25 193 ARG A N 1
ATOM 1485 C CA . ARG A 1 193 ? -8.461 11.341 -17.488 1.00 85.25 193 ARG A CA 1
ATOM 1486 C C . ARG A 1 193 ? -8.542 12.507 -16.511 1.00 85.25 193 ARG A C 1
ATOM 1488 O O . ARG A 1 193 ? -7.629 12.671 -15.709 1.00 85.25 193 ARG A O 1
ATOM 1495 N N . ILE A 1 194 ? -9.631 13.271 -16.542 1.00 88.69 194 ILE A N 1
ATOM 1496 C CA . ILE A 1 194 ? -9.868 14.370 -15.598 1.00 88.69 194 ILE A CA 1
ATOM 1497 C C . ILE A 1 194 ? -10.150 13.825 -14.192 1.00 88.69 194 ILE A C 1
ATOM 1499 O O . ILE A 1 194 ? -9.634 14.356 -13.210 1.00 88.69 194 ILE A O 1
ATOM 1503 N N . PHE A 1 195 ? -10.930 12.746 -14.077 1.00 86.94 195 PHE A N 1
ATOM 1504 C CA . PHE A 1 195 ? -11.266 12.165 -12.774 1.00 86.94 195 PHE A CA 1
ATOM 1505 C C . PHE A 1 195 ? -10.119 11.370 -12.148 1.00 86.94 195 PHE A C 1
ATOM 1507 O O . PHE A 1 195 ? -9.903 11.473 -10.944 1.00 86.94 195 PHE A O 1
ATOM 1514 N N . ALA A 1 196 ? -9.376 10.592 -12.933 1.00 84.25 196 ALA A N 1
ATOM 1515 C CA . ALA A 1 196 ? -8.389 9.622 -12.459 1.00 84.25 196 ALA A CA 1
ATOM 1516 C C . ALA A 1 196 ? -7.414 10.151 -11.378 1.00 84.25 196 ALA A C 1
ATOM 1518 O O . ALA A 1 196 ? -7.287 9.491 -10.340 1.00 84.25 196 ALA A O 1
ATOM 1519 N N . PRO A 1 197 ? -6.779 11.336 -11.525 1.00 84.62 197 PRO A N 1
ATOM 1520 C CA . PRO A 1 197 ? -5.880 11.881 -10.502 1.00 84.62 197 PRO A CA 1
ATOM 1521 C C . PRO A 1 197 ? -6.563 12.136 -9.150 1.00 84.62 197 PRO A C 1
ATOM 1523 O O . PRO A 1 197 ? -5.916 12.086 -8.104 1.00 84.62 197 PRO A O 1
ATOM 1526 N N . GLY A 1 198 ? -7.879 12.368 -9.148 1.00 86.00 198 GLY A N 1
ATOM 1527 C CA . GLY A 1 198 ? -8.654 12.641 -7.942 1.00 86.00 198 GLY A CA 1
ATOM 1528 C C . GLY A 1 198 ? -8.837 11.436 -7.015 1.00 86.00 198 GLY A C 1
ATOM 1529 O O . GLY A 1 198 ? -9.194 11.636 -5.854 1.00 86.00 198 GLY A O 1
ATOM 1530 N N . LEU A 1 199 ? -8.555 10.200 -7.464 1.00 86.31 199 LEU A N 1
ATOM 1531 C CA . LEU A 1 199 ? -8.752 8.995 -6.646 1.00 86.31 199 LEU A CA 1
ATOM 1532 C C . LEU A 1 199 ? -7.998 9.071 -5.317 1.00 86.31 199 LEU A C 1
ATOM 1534 O O . LEU A 1 199 ? -8.572 8.802 -4.262 1.00 86.31 199 LEU A O 1
ATOM 1538 N N . VAL A 1 200 ? -6.717 9.445 -5.367 1.00 83.50 200 VAL A N 1
ATOM 1539 C CA . VAL A 1 200 ? -5.859 9.502 -4.177 1.00 83.50 200 VAL A CA 1
ATOM 1540 C C . VAL A 1 200 ? -6.409 10.528 -3.188 1.00 83.50 200 VAL A C 1
ATOM 1542 O O . VAL A 1 200 ? -6.545 10.220 -2.003 1.00 83.50 200 VAL A O 1
ATOM 1545 N N . SER A 1 201 ? -6.808 11.707 -3.668 1.00 85.69 201 SER A N 1
ATOM 1546 C CA . SER A 1 201 ? -7.395 12.770 -2.844 1.00 85.69 201 SER A CA 1
ATOM 1547 C C . SER A 1 201 ? -8.705 12.333 -2.186 1.00 85.69 201 SER A C 1
ATOM 1549 O O . SER A 1 201 ? -8.869 12.503 -0.977 1.00 85.69 201 SER A O 1
ATOM 1551 N N . VAL A 1 202 ? -9.613 11.709 -2.944 1.00 87.62 202 VAL A N 1
ATOM 1552 C CA . VAL A 1 202 ? -10.913 11.241 -2.433 1.00 87.62 202 VAL A CA 1
ATOM 1553 C C . VAL A 1 202 ? -10.739 10.120 -1.410 1.00 87.62 202 VAL A C 1
ATOM 1555 O O . VAL A 1 202 ? -11.354 10.174 -0.346 1.00 87.62 202 VAL A O 1
ATOM 1558 N N . ILE A 1 203 ? -9.872 9.136 -1.679 1.00 86.56 203 ILE A N 1
ATOM 1559 C CA . ILE A 1 203 ? -9.558 8.064 -0.721 1.00 86.56 203 ILE A CA 1
ATOM 1560 C C . ILE A 1 203 ? -8.971 8.648 0.562 1.00 86.56 203 ILE A C 1
ATOM 1562 O O . ILE A 1 203 ? -9.366 8.247 1.657 1.00 86.56 203 ILE A O 1
ATOM 1566 N N . THR A 1 204 ? -8.026 9.581 0.438 1.00 85.19 204 THR A N 1
ATOM 1567 C CA . THR A 1 204 ? -7.346 10.159 1.603 1.00 85.19 204 THR A CA 1
ATOM 1568 C C . THR A 1 204 ? -8.321 10.983 2.441 1.00 85.19 204 THR A C 1
ATOM 1570 O O . THR A 1 204 ? -8.324 10.851 3.662 1.00 85.19 204 THR A O 1
ATOM 1573 N N . LEU A 1 205 ? -9.218 11.749 1.811 1.00 86.88 205 LEU A N 1
ATOM 1574 C CA . LEU A 1 205 ? -10.273 12.486 2.510 1.00 86.88 205 LEU A CA 1
ATOM 1575 C C . LEU A 1 205 ? -11.290 11.550 3.185 1.00 86.88 205 LEU A C 1
ATOM 1577 O O . LEU A 1 205 ? -11.676 11.775 4.335 1.00 86.88 205 LEU A O 1
ATOM 1581 N N . ALA A 1 206 ? -11.697 10.473 2.509 1.00 87.38 206 ALA A N 1
ATOM 1582 C CA . ALA A 1 206 ? -12.596 9.471 3.078 1.00 87.38 206 ALA A CA 1
ATOM 1583 C C . ALA A 1 206 ? -11.971 8.799 4.310 1.00 87.38 206 ALA A C 1
ATOM 1585 O O . ALA A 1 206 ? -12.611 8.676 5.356 1.00 87.38 206 ALA A O 1
ATOM 1586 N N . LEU A 1 207 ? -10.691 8.432 4.213 1.00 86.69 207 LEU A N 1
ATOM 1587 C CA . LEU A 1 207 ? -9.923 7.869 5.318 1.00 86.69 207 LEU A CA 1
ATOM 1588 C C . LEU A 1 207 ? -9.771 8.870 6.472 1.00 86.69 207 LEU A C 1
ATOM 1590 O O . LEU A 1 207 ? -9.965 8.503 7.630 1.00 86.69 207 LEU A O 1
ATOM 1594 N N . ALA A 1 208 ? -9.471 10.133 6.165 1.00 87.88 208 ALA A N 1
ATOM 1595 C CA . ALA A 1 208 ? -9.367 11.194 7.158 1.00 87.88 208 ALA A CA 1
ATOM 1596 C C . ALA A 1 208 ? -10.691 11.415 7.900 1.00 87.88 208 ALA A C 1
ATOM 1598 O O . ALA A 1 208 ? -10.689 11.622 9.112 1.00 87.88 208 ALA A O 1
ATOM 1599 N N . THR A 1 209 ? -11.819 11.280 7.199 1.00 87.50 209 THR A N 1
ATOM 1600 C CA . THR A 1 209 ? -13.157 11.323 7.803 1.00 87.50 209 THR A CA 1
ATOM 1601 C C . THR A 1 209 ? -13.370 10.146 8.757 1.00 87.50 209 THR A C 1
ATOM 1603 O O . THR A 1 209 ? -13.726 10.361 9.913 1.00 87.50 209 THR A O 1
ATOM 1606 N N . LEU A 1 210 ? -13.083 8.908 8.324 1.00 87.19 210 LEU A N 1
ATOM 1607 C CA . LEU A 1 210 ? -13.219 7.707 9.165 1.00 87.19 210 LEU A CA 1
ATOM 1608 C C . LEU A 1 210 ? -12.370 7.790 10.440 1.00 87.19 210 LEU A C 1
ATOM 1610 O O . LEU A 1 210 ? -12.839 7.459 11.533 1.00 87.19 210 LEU A O 1
ATOM 1614 N N . ILE A 1 211 ? -11.129 8.264 10.306 1.00 86.44 211 ILE A N 1
ATOM 1615 C CA . ILE A 1 211 ? -10.220 8.479 11.435 1.00 86.44 211 ILE A CA 1
ATOM 1616 C C . ILE A 1 211 ? -10.752 9.587 12.330 1.00 86.44 211 ILE A C 1
ATOM 1618 O O . ILE A 1 211 ? -10.816 9.396 13.540 1.00 86.44 211 ILE A O 1
ATOM 1622 N N . GLY A 1 212 ? -11.187 10.706 11.753 1.00 85.75 212 GLY A N 1
ATOM 1623 C CA . GLY A 1 212 ? -11.780 11.821 12.480 1.00 85.75 212 GLY A CA 1
ATOM 1624 C C . GLY A 1 212 ? -12.953 11.395 13.353 1.00 85.75 212 GLY A C 1
ATOM 1625 O O . GLY A 1 212 ? -12.945 11.645 14.558 1.00 85.75 212 GLY A O 1
ATOM 1626 N N . THR A 1 213 ? -13.919 10.670 12.785 1.00 86.62 213 THR A N 1
ATOM 1627 C CA . THR A 1 213 ? -15.094 10.181 13.523 1.00 86.62 213 THR A CA 1
ATOM 1628 C C . THR A 1 213 ? -14.701 9.278 14.689 1.00 86.62 213 THR A C 1
ATOM 1630 O O . THR A 1 213 ? -15.314 9.354 15.757 1.00 86.62 213 THR A O 1
ATOM 1633 N N . LYS A 1 214 ? -13.666 8.446 14.518 1.00 85.69 214 LYS A N 1
ATOM 1634 C CA . LYS A 1 214 ? -13.166 7.582 15.591 1.00 85.69 214 LYS A CA 1
ATOM 1635 C C . LYS A 1 214 ? -12.390 8.380 16.645 1.00 85.69 214 LYS A C 1
ATOM 1637 O O . LYS A 1 214 ? -12.690 8.255 17.826 1.00 85.69 214 LYS A O 1
ATOM 1642 N N . LEU A 1 215 ? -11.465 9.251 16.239 1.00 83.94 215 LEU A N 1
ATOM 1643 C CA . LEU A 1 215 ? -10.633 10.063 17.137 1.00 83.94 215 LEU A CA 1
ATOM 1644 C C . LEU A 1 215 ? -11.438 11.043 17.992 1.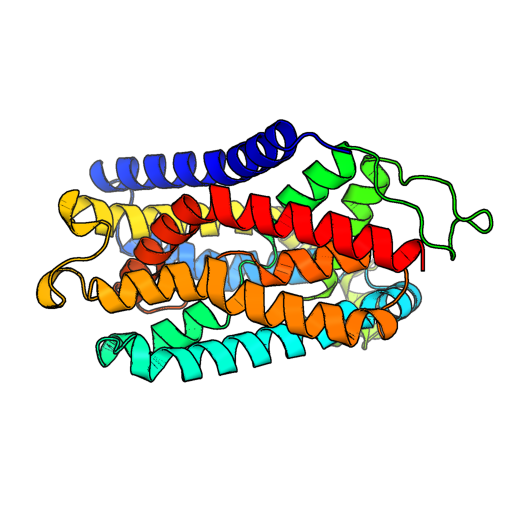00 83.94 215 LEU A C 1
ATOM 1646 O O . LEU A 1 215 ? -11.038 11.331 19.113 1.00 83.94 215 LEU A O 1
ATOM 1650 N N . VAL A 1 216 ? -12.566 11.558 17.497 1.00 85.00 216 VAL A N 1
ATOM 1651 C CA . VAL A 1 216 ? -13.455 12.414 18.301 1.00 85.00 216 VAL A CA 1
ATOM 1652 C C . VAL A 1 216 ? -14.101 11.638 19.451 1.00 85.00 216 VAL A C 1
ATOM 1654 O O . VAL A 1 216 ? -14.338 12.206 20.513 1.00 85.00 216 VAL A O 1
ATOM 1657 N N . LYS A 1 217 ? -14.360 10.341 19.258 1.00 83.06 217 LYS A N 1
ATOM 1658 C CA . LYS A 1 217 ? -15.005 9.470 20.252 1.00 83.06 217 LYS A CA 1
ATOM 1659 C C . LYS A 1 217 ? -13.995 8.756 21.165 1.00 83.06 217 LYS A C 1
ATOM 1661 O O . LYS A 1 217 ? -14.376 8.257 22.219 1.00 83.06 217 LYS A O 1
ATOM 1666 N N . THR A 1 218 ? -12.724 8.689 20.772 1.00 82.44 218 THR A N 1
ATOM 1667 C CA . THR A 1 218 ? -11.672 7.922 21.453 1.00 82.44 218 THR A CA 1
ATOM 1668 C C . THR A 1 218 ? -10.792 8.816 22.331 1.00 82.44 218 THR A C 1
ATOM 1670 O O . THR A 1 218 ? -10.361 9.890 21.916 1.00 82.44 218 THR A O 1
ATOM 1673 N N . ARG A 1 219 ? -10.466 8.361 23.549 1.00 84.12 219 ARG A N 1
ATOM 1674 C CA . ARG A 1 219 ? -9.488 9.038 24.416 1.00 84.12 219 ARG A CA 1
ATOM 1675 C C . ARG A 1 219 ? -8.067 8.795 23.902 1.00 84.12 219 ARG A C 1
ATOM 1677 O O . ARG A 1 219 ? -7.754 7.702 23.447 1.00 84.12 219 ARG A O 1
ATOM 1684 N N . TYR A 1 220 ? -7.171 9.771 24.060 1.00 82.94 220 TYR A N 1
ATOM 1685 C CA . TYR A 1 220 ? -5.767 9.642 23.633 1.00 82.94 220 TYR A CA 1
ATOM 1686 C C . TYR A 1 220 ? -5.048 8.411 24.219 1.00 82.94 220 TYR A C 1
ATOM 1688 O O . TYR A 1 220 ? -4.215 7.816 23.544 1.00 82.94 220 TYR A O 1
ATOM 1696 N N . ALA A 1 221 ? -5.400 7.985 25.437 1.00 82.75 221 ALA A N 1
ATOM 1697 C CA . ALA A 1 221 ? -4.830 6.792 26.070 1.00 82.75 221 ALA A CA 1
ATOM 1698 C C . ALA A 1 221 ? -5.201 5.470 25.363 1.00 82.75 221 ALA A C 1
ATOM 1700 O O . ALA A 1 221 ? -4.488 4.478 25.503 1.00 82.75 221 ALA A O 1
ATOM 1701 N N . ASP A 1 222 ? -6.284 5.460 24.582 1.00 84.12 222 ASP A N 1
ATOM 1702 C CA . ASP A 1 222 ? -6.799 4.272 23.891 1.00 84.12 222 ASP A CA 1
ATOM 1703 C C . ASP A 1 222 ? -6.325 4.186 22.430 1.00 84.12 222 ASP A C 1
ATOM 1705 O O . ASP A 1 222 ? -6.687 3.261 21.702 1.00 84.12 222 ASP A O 1
ATOM 1709 N N . LEU A 1 223 ? -5.489 5.130 21.981 1.00 82.75 223 LEU A N 1
ATOM 1710 C CA . LEU A 1 223 ? -5.002 5.206 20.598 1.00 82.75 223 LEU A CA 1
ATOM 1711 C C . LEU A 1 223 ? -4.120 4.003 20.211 1.00 82.75 223 LEU A C 1
ATOM 1713 O O . LEU A 1 223 ? -4.117 3.577 19.055 1.00 82.75 223 LEU A O 1
ATOM 1717 N N . PHE A 1 224 ? -3.454 3.411 21.207 1.00 84.88 224 PHE A N 1
ATOM 1718 C CA . PHE A 1 224 ? -2.684 2.162 21.114 1.00 84.88 224 PHE A CA 1
ATOM 1719 C C . PHE A 1 224 ? -3.504 0.929 21.524 1.00 84.88 224 PHE A C 1
ATOM 1721 O O . PHE A 1 224 ? -2.962 -0.125 21.864 1.00 84.88 224 PHE A O 1
ATOM 1728 N N . GLY A 1 225 ? -4.830 1.047 21.460 1.00 77.94 225 GLY A N 1
ATOM 1729 C CA . GLY A 1 225 ? -5.780 0.009 21.823 1.00 77.94 225 GLY A CA 1
ATOM 1730 C C . GLY A 1 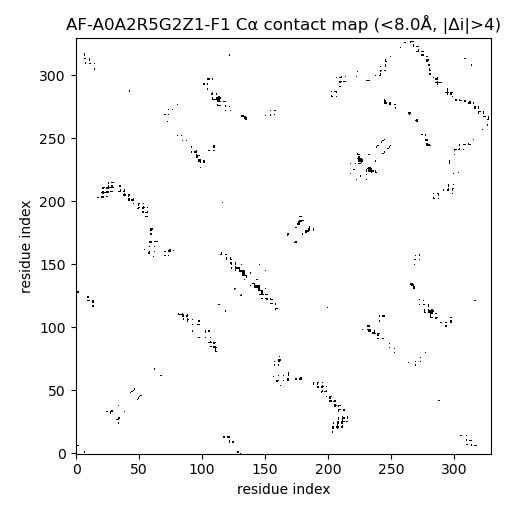225 ? -6.262 0.163 23.262 1.00 77.94 225 GLY A C 1
ATOM 1731 O O . GLY A 1 225 ? -5.583 0.715 24.132 1.00 77.94 225 GLY A O 1
ATOM 1732 N N . GLY A 1 226 ? -7.444 -0.375 23.530 1.00 80.75 226 GLY A N 1
ATOM 1733 C CA . GLY A 1 226 ? -8.106 -0.246 24.822 1.00 80.75 226 GLY A CA 1
ATOM 1734 C C . GLY A 1 226 ? -9.017 -1.430 25.094 1.00 80.75 226 GLY A C 1
ATOM 1735 O O . GLY A 1 226 ? -8.777 -2.534 24.598 1.00 80.75 226 GLY A O 1
ATOM 1736 N N . ASP A 1 227 ? -10.049 -1.181 25.891 1.00 84.00 227 ASP A N 1
ATOM 1737 C CA . ASP A 1 227 ? -11.105 -2.153 26.139 1.00 84.00 227 ASP A CA 1
ATOM 1738 C C . ASP A 1 227 ? -11.837 -2.498 24.830 1.00 84.00 227 ASP A C 1
ATOM 1740 O O . ASP A 1 227 ? -12.248 -1.615 24.066 1.00 84.00 227 ASP A O 1
ATOM 1744 N N . GLU A 1 228 ? -11.990 -3.796 24.567 1.00 86.44 228 GLU A N 1
ATOM 1745 C CA . GLU A 1 228 ? -12.606 -4.327 23.349 1.00 86.44 228 GLU A CA 1
ATOM 1746 C C . GLU A 1 228 ? -14.056 -3.852 23.211 1.00 86.44 228 GLU A C 1
ATOM 1748 O O . GLU A 1 228 ? -14.491 -3.559 22.096 1.00 86.44 228 GLU A O 1
ATOM 1753 N N . ALA A 1 229 ? -14.762 -3.672 24.333 1.00 83.56 229 ALA A N 1
ATOM 1754 C CA . ALA A 1 229 ? -16.136 -3.177 24.348 1.00 83.56 229 ALA A CA 1
ATOM 1755 C C . ALA A 1 229 ? -16.262 -1.746 23.795 1.00 83.56 229 ALA A C 1
ATOM 1757 O O . ALA A 1 229 ? -17.234 -1.426 23.115 1.00 83.56 229 ALA A O 1
ATOM 1758 N N . THR A 1 230 ? -15.264 -0.892 24.041 1.00 83.06 230 THR A N 1
ATOM 1759 C CA . THR A 1 230 ? -15.296 0.522 23.627 1.00 83.06 230 THR A CA 1
ATOM 1760 C C . THR A 1 230 ? -14.643 0.723 22.260 1.00 83.06 230 THR A C 1
ATOM 1762 O O . THR A 1 230 ? -15.145 1.450 21.397 1.00 83.06 230 THR A O 1
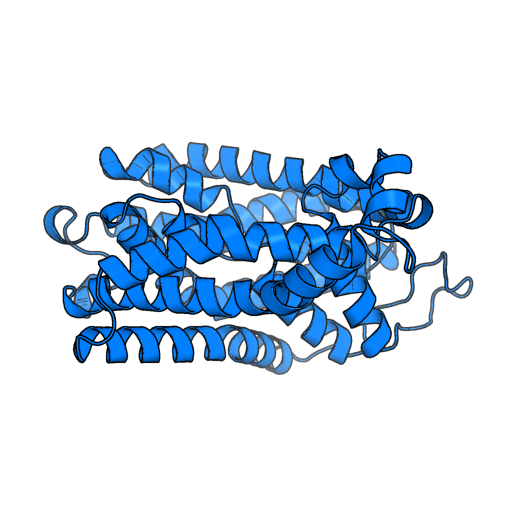ATOM 1765 N N . MET A 1 231 ? -13.499 0.074 22.039 1.00 83.69 231 MET A N 1
ATOM 1766 C CA . MET A 1 231 ? -12.682 0.310 20.849 1.00 83.69 231 MET A CA 1
ATOM 1767 C C . MET A 1 231 ? -13.027 -0.620 19.689 1.00 83.69 231 MET A C 1
ATOM 1769 O O . MET A 1 231 ? -12.796 -0.244 18.536 1.00 83.69 231 MET A O 1
ATOM 1773 N N . GLY A 1 232 ? -13.608 -1.788 19.975 1.00 88.12 232 GLY A N 1
ATOM 1774 C CA . GLY A 1 232 ? -13.852 -2.861 19.009 1.00 88.12 232 GLY A CA 1
ATOM 1775 C C . GLY A 1 232 ? -12.602 -3.679 18.666 1.00 88.12 232 GLY A C 1
ATOM 1776 O O . GLY A 1 232 ? -12.679 -4.594 17.847 1.00 88.12 232 GLY A O 1
ATOM 1777 N N . ILE A 1 233 ? -11.452 -3.353 19.269 1.00 93.31 233 ILE A N 1
ATOM 1778 C CA . ILE A 1 233 ? -10.179 -4.049 19.078 1.00 93.31 233 ILE A CA 1
ATOM 1779 C C . ILE A 1 233 ? -9.371 -4.059 20.378 1.00 93.31 233 ILE A C 1
ATOM 1781 O O . ILE A 1 233 ? -9.197 -3.023 21.021 1.00 93.31 233 ILE A O 1
ATOM 1785 N N . SER A 1 234 ? -8.858 -5.232 20.752 1.00 94.31 234 SER A N 1
ATOM 1786 C CA . SER A 1 234 ? -7.973 -5.375 21.911 1.00 94.31 234 SER A CA 1
ATOM 1787 C C . SER A 1 234 ? -6.572 -4.818 21.616 1.00 94.31 234 SER A C 1
ATOM 1789 O O . SER A 1 234 ? -6.107 -4.848 20.472 1.00 94.31 234 SER A O 1
ATOM 1791 N N . ARG A 1 235 ? -5.844 -4.382 22.655 1.00 94.50 235 ARG A N 1
ATOM 1792 C CA . ARG A 1 235 ? -4.430 -3.954 22.541 1.00 94.50 235 ARG A CA 1
ATOM 1793 C C . ARG A 1 235 ? -3.548 -5.003 21.871 1.00 94.50 235 ARG A C 1
ATOM 1795 O O . ARG A 1 235 ? -2.729 -4.675 21.021 1.00 94.50 235 ARG A O 1
ATOM 1802 N N . ARG A 1 236 ? -3.753 -6.276 22.217 1.00 95.56 236 ARG A N 1
ATOM 1803 C CA . ARG A 1 236 ? -3.026 -7.412 21.637 1.00 95.56 236 ARG A CA 1
ATOM 1804 C C . ARG A 1 236 ? -3.279 -7.531 20.136 1.00 95.56 236 ARG A C 1
ATOM 1806 O O . ARG A 1 236 ? -2.331 -7.677 19.368 1.00 95.56 236 ARG A O 1
ATOM 1813 N N . THR A 1 237 ? -4.544 -7.472 19.724 1.00 96.50 237 THR A N 1
ATOM 1814 C CA . THR A 1 237 ? -4.921 -7.561 18.309 1.00 96.50 237 THR A CA 1
ATOM 1815 C C . THR A 1 237 ? -4.371 -6.374 17.527 1.00 96.50 237 THR A C 1
ATOM 1817 O O . THR A 1 237 ? -3.839 -6.575 16.442 1.00 96.50 237 THR A O 1
ATOM 1820 N N . LEU A 1 238 ? -4.448 -5.158 18.078 1.00 96.50 238 LEU A N 1
ATOM 1821 C CA . LEU A 1 238 ? -3.910 -3.962 17.433 1.00 96.50 238 LEU A CA 1
ATOM 1822 C C . LEU A 1 238 ? -2.383 -4.021 17.304 1.00 96.50 238 LEU A C 1
ATOM 1824 O O . LEU A 1 238 ? -1.860 -3.764 16.225 1.00 96.50 238 LEU A O 1
ATOM 1828 N N . LEU A 1 239 ? -1.673 -4.416 18.364 1.00 96.50 239 LEU A N 1
ATOM 1829 C CA . LEU A 1 239 ? -0.218 -4.563 18.335 1.00 96.50 239 LEU A CA 1
ATOM 1830 C C . LEU A 1 239 ? 0.216 -5.570 17.264 1.00 96.50 239 LEU A C 1
ATOM 1832 O O . LEU A 1 239 ? 1.115 -5.279 16.479 1.00 96.50 239 LEU A O 1
ATOM 1836 N N . LEU A 1 240 ? -0.449 -6.727 17.186 1.00 97.38 240 LEU A N 1
ATOM 1837 C CA . LEU A 1 240 ? -0.158 -7.730 16.158 1.00 97.38 240 LEU A CA 1
ATOM 1838 C C . LEU A 1 240 ? -0.621 -7.314 14.765 1.00 97.38 240 LEU A C 1
ATOM 1840 O O . LEU A 1 240 ? 0.010 -7.704 13.791 1.00 97.38 240 LEU A O 1
ATOM 1844 N N . PHE A 1 241 ? -1.671 -6.506 14.647 1.00 97.38 241 PHE A N 1
ATOM 1845 C CA . PHE A 1 241 ? -2.060 -5.919 13.369 1.00 97.38 241 PHE A CA 1
ATOM 1846 C C . PHE A 1 241 ? -0.996 -4.940 12.855 1.00 97.38 241 PHE A C 1
ATOM 1848 O O . PHE A 1 241 ? -0.698 -4.905 11.663 1.00 97.38 241 PHE A O 1
ATOM 1855 N N . VAL A 1 242 ? -0.394 -4.157 13.753 1.00 97.50 242 VAL A N 1
ATOM 1856 C CA . VAL A 1 242 ? 0.656 -3.191 13.416 1.00 97.50 242 VAL A CA 1
ATOM 1857 C C . VAL A 1 242 ? 1.971 -3.911 13.129 1.00 97.50 242 VAL A C 1
ATOM 1859 O O . VAL A 1 242 ? 2.428 -3.889 11.991 1.00 97.50 242 VAL A O 1
ATOM 1862 N N . LEU A 1 243 ? 2.537 -4.616 14.115 1.00 97.69 243 LEU A N 1
ATOM 1863 C CA . LEU A 1 243 ? 3.821 -5.315 13.978 1.00 97.69 243 LEU A CA 1
ATOM 1864 C C . LEU A 1 243 ? 3.761 -6.447 12.954 1.00 97.69 243 LEU A C 1
ATOM 1866 O O . LEU A 1 243 ? 4.722 -6.677 12.223 1.00 97.69 243 LEU A O 1
ATOM 1870 N N . GLY A 1 244 ? 2.624 -7.137 12.870 1.00 97.50 244 GLY A N 1
ATOM 1871 C CA . GLY A 1 244 ? 2.395 -8.156 11.857 1.00 97.50 244 GLY A CA 1
ATOM 1872 C C . GLY A 1 244 ? 2.565 -7.583 10.459 1.00 97.50 244 GLY A C 1
ATOM 1873 O O . GLY A 1 244 ? 3.281 -8.162 9.649 1.00 97.50 244 GLY A O 1
ATOM 1874 N N . ARG A 1 245 ? 1.959 -6.420 10.192 1.00 97.19 245 ARG A N 1
ATOM 1875 C CA . ARG A 1 245 ? 1.984 -5.808 8.864 1.00 97.19 245 ARG A CA 1
ATOM 1876 C C . ARG A 1 245 ? 3.300 -5.111 8.538 1.00 97.19 245 ARG A C 1
ATOM 1878 O O . ARG A 1 245 ? 3.705 -5.169 7.382 1.00 97.19 245 ARG A O 1
ATOM 1885 N N . THR A 1 246 ? 3.933 -4.453 9.510 1.00 96.88 246 THR A N 1
ATOM 1886 C CA . THR A 1 246 ? 5.106 -3.592 9.268 1.00 96.88 246 THR A CA 1
ATOM 1887 C C . THR A 1 246 ? 6.451 -4.261 9.554 1.00 96.88 246 THR A C 1
ATOM 1889 O O . THR A 1 246 ? 7.482 -3.757 9.106 1.00 96.88 246 THR A O 1
ATOM 1892 N N . VAL A 1 247 ? 6.467 -5.393 10.270 1.00 97.56 247 VAL A N 1
ATOM 1893 C CA . VAL A 1 247 ? 7.703 -6.101 10.655 1.00 97.56 247 VAL A CA 1
ATOM 1894 C C . VAL A 1 247 ? 7.664 -7.578 10.272 1.00 97.56 247 VAL A C 1
ATOM 1896 O O . VAL A 1 247 ? 8.527 -8.024 9.523 1.00 97.56 247 VAL A O 1
ATOM 1899 N N . ILE A 1 248 ? 6.667 -8.337 10.741 1.00 98.00 248 ILE A N 1
ATOM 1900 C CA . ILE A 1 248 ? 6.653 -9.805 10.588 1.00 98.00 248 ILE A CA 1
ATOM 1901 C C . ILE A 1 248 ? 6.455 -10.209 9.125 1.00 98.00 248 ILE A C 1
ATOM 1903 O O . ILE A 1 248 ? 7.273 -10.944 8.580 1.00 98.00 248 ILE A O 1
ATOM 1907 N N . ILE A 1 249 ? 5.381 -9.730 8.490 1.00 97.69 249 ILE A N 1
ATOM 1908 C CA . ILE A 1 249 ? 5.082 -10.027 7.084 1.00 97.69 249 ILE A CA 1
ATOM 1909 C C . ILE A 1 249 ? 6.237 -9.587 6.176 1.00 97.69 249 ILE A C 1
ATOM 1911 O O . ILE A 1 249 ? 6.729 -10.433 5.432 1.00 97.69 249 ILE A O 1
ATOM 1915 N N . PRO A 1 250 ? 6.727 -8.332 6.251 1.00 97.75 250 PRO A N 1
ATOM 1916 C CA . PRO A 1 250 ? 7.838 -7.906 5.412 1.00 97.75 250 PRO A CA 1
ATOM 1917 C C . PRO A 1 250 ? 9.093 -8.744 5.647 1.00 97.75 250 PRO A C 1
ATOM 1919 O O . PRO A 1 250 ? 9.722 -9.142 4.679 1.00 97.75 250 PRO A O 1
ATOM 1922 N N . GLY A 1 251 ? 9.416 -9.103 6.894 1.00 97.81 251 GLY A N 1
ATOM 1923 C CA . GLY A 1 251 ? 10.570 -9.956 7.186 1.00 97.81 251 GLY A CA 1
ATOM 1924 C C . GLY A 1 251 ? 10.486 -11.335 6.534 1.00 97.81 251 GLY A C 1
ATOM 1925 O O . GLY A 1 251 ? 11.465 -11.793 5.948 1.00 97.81 251 GLY A O 1
ATOM 1926 N N . VAL A 1 252 ? 9.312 -11.971 6.569 1.00 97.81 252 VAL A N 1
ATOM 1927 C CA . VAL A 1 252 ? 9.091 -13.257 5.887 1.00 97.81 252 VAL A CA 1
ATOM 1928 C C . VAL A 1 252 ? 9.168 -13.095 4.369 1.00 97.81 252 VAL A C 1
ATOM 1930 O O . VAL A 1 252 ? 9.845 -13.879 3.710 1.00 97.81 252 VAL A O 1
ATOM 1933 N N . LEU A 1 253 ? 8.516 -12.073 3.807 1.00 97.06 253 LEU A N 1
ATOM 1934 C CA . LEU A 1 253 ? 8.527 -11.835 2.362 1.00 97.06 253 LEU A CA 1
ATOM 1935 C C . LEU A 1 253 ? 9.927 -11.511 1.836 1.00 97.06 253 LEU A C 1
ATOM 1937 O O . LEU A 1 253 ? 10.337 -12.088 0.837 1.00 97.06 253 LEU A O 1
ATOM 1941 N N . PHE A 1 254 ? 10.681 -10.650 2.523 1.00 96.25 254 PHE A N 1
ATOM 1942 C CA . PHE A 1 254 ? 12.062 -10.324 2.161 1.00 96.25 254 PHE A CA 1
ATOM 1943 C C . PHE A 1 254 ? 12.951 -11.558 2.189 1.00 96.25 254 PHE A C 1
ATOM 1945 O O . PHE A 1 254 ? 13.749 -11.746 1.278 1.00 96.25 254 PHE A O 1
ATOM 1952 N N . PHE A 1 255 ? 12.798 -12.412 3.203 1.00 97.00 255 PHE A N 1
ATOM 1953 C CA . PHE A 1 255 ? 13.539 -13.664 3.278 1.00 97.00 255 PHE A CA 1
ATOM 1954 C C . PHE A 1 255 ? 13.217 -14.584 2.094 1.00 97.00 255 PHE A C 1
ATOM 1956 O O . PHE A 1 255 ? 14.127 -15.066 1.427 1.00 97.00 255 PHE A O 1
ATOM 1963 N N . LEU A 1 256 ? 11.933 -14.781 1.780 1.00 96.69 256 LEU A N 1
ATOM 1964 C CA . LEU A 1 256 ? 11.521 -15.608 0.642 1.00 96.69 256 LEU A CA 1
ATOM 1965 C C . LEU A 1 256 ? 11.990 -15.028 -0.698 1.00 96.69 256 LEU A C 1
ATOM 1967 O O . LEU A 1 256 ? 12.472 -15.769 -1.549 1.00 96.69 256 LEU A O 1
ATOM 1971 N N . MET A 1 257 ? 11.893 -13.710 -0.877 1.00 94.38 257 MET A N 1
ATOM 1972 C CA . MET A 1 257 ? 12.386 -13.029 -2.074 1.00 94.38 257 MET A CA 1
ATOM 1973 C C . MET A 1 257 ? 13.904 -13.108 -2.205 1.00 94.38 257 MET A C 1
ATOM 1975 O O . MET A 1 257 ? 14.398 -13.275 -3.311 1.00 94.38 257 MET A O 1
ATOM 1979 N N . TYR A 1 258 ? 14.638 -13.020 -1.096 1.00 94.94 258 TYR A N 1
ATOM 1980 C CA . TYR A 1 258 ? 16.087 -13.191 -1.086 1.00 94.94 258 TYR A CA 1
ATOM 1981 C C . TYR A 1 258 ? 16.489 -14.599 -1.542 1.00 94.94 258 TYR A C 1
ATOM 1983 O O . TYR A 1 258 ? 17.390 -14.742 -2.361 1.00 94.94 258 TYR A O 1
ATOM 1991 N N . LEU A 1 259 ? 15.781 -15.636 -1.083 1.00 95.62 259 LEU A N 1
ATOM 1992 C CA . LEU A 1 259 ? 16.007 -17.009 -1.550 1.00 95.62 259 LEU A CA 1
ATOM 1993 C C . LEU A 1 259 ? 15.660 -17.206 -3.033 1.00 95.62 259 LEU A C 1
ATOM 1995 O O . LEU A 1 259 ? 16.207 -18.095 -3.677 1.00 95.62 259 LEU A O 1
ATOM 1999 N N . ALA A 1 260 ? 14.741 -16.400 -3.563 1.00 94.50 260 ALA A N 1
ATOM 2000 C CA . ALA A 1 260 ? 14.314 -16.431 -4.958 1.00 94.50 260 ALA A CA 1
ATOM 2001 C C . ALA A 1 260 ? 15.031 -15.389 -5.836 1.00 94.50 260 ALA A C 1
ATOM 2003 O O . ALA A 1 260 ? 14.631 -15.195 -6.982 1.00 94.50 260 ALA A O 1
ATOM 2004 N N . LEU A 1 261 ? 16.062 -14.707 -5.322 1.00 93.56 261 LEU A N 1
ATOM 2005 C CA . LEU A 1 261 ? 16.651 -13.533 -5.970 1.00 93.56 261 LEU A CA 1
ATOM 2006 C C . LEU A 1 261 ? 17.222 -13.849 -7.359 1.00 93.56 261 LEU A C 1
ATOM 2008 O O . LEU A 1 261 ? 17.081 -13.047 -8.278 1.00 93.56 261 LEU A O 1
ATOM 2012 N N . ASP A 1 262 ? 17.774 -15.052 -7.526 1.00 92.56 262 ASP A N 1
ATOM 2013 C CA . ASP A 1 262 ? 18.343 -15.538 -8.789 1.00 92.56 262 ASP A CA 1
ATOM 2014 C C . ASP A 1 262 ? 17.289 -15.857 -9.863 1.00 92.56 262 ASP A C 1
ATOM 2016 O O . ASP A 1 262 ? 17.628 -16.010 -11.035 1.00 92.56 262 ASP A O 1
ATOM 2020 N N . LEU A 1 263 ? 16.008 -15.959 -9.488 1.00 91.75 263 LEU A N 1
ATOM 2021 C CA . LEU A 1 263 ? 14.906 -16.202 -10.427 1.00 91.75 263 LEU A CA 1
ATOM 2022 C C . LEU A 1 263 ? 14.391 -14.914 -11.080 1.00 91.75 263 LEU A C 1
ATOM 2024 O O . LEU A 1 263 ? 13.635 -14.982 -12.051 1.00 91.75 263 LEU A O 1
ATOM 2028 N N . PHE A 1 264 ? 14.743 -13.747 -10.537 1.00 91.25 264 PHE A N 1
ATOM 2029 C CA . PHE A 1 264 ? 14.224 -12.470 -11.009 1.00 91.25 264 PHE A CA 1
ATOM 2030 C C . PHE A 1 264 ? 15.092 -11.855 -12.115 1.00 91.25 264 PHE A C 1
ATOM 2032 O O . PHE A 1 264 ? 16.307 -12.062 -12.149 1.00 91.25 264 PHE A O 1
ATOM 2039 N N . PRO A 1 265 ? 14.493 -11.041 -13.006 1.00 88.75 265 PRO A N 1
ATOM 2040 C CA . PRO A 1 265 ? 15.252 -10.222 -13.939 1.00 88.75 265 PRO A CA 1
ATOM 2041 C C . PRO A 1 265 ? 16.240 -9.314 -13.199 1.00 88.75 265 PRO A C 1
ATOM 2043 O O . PRO A 1 265 ? 15.905 -8.711 -12.179 1.00 88.75 265 PRO A O 1
ATOM 2046 N N . LYS A 1 266 ? 17.447 -9.172 -13.752 1.00 89.38 266 LYS A N 1
ATOM 2047 C CA . LYS A 1 266 ? 18.532 -8.332 -13.218 1.00 89.38 266 LYS A CA 1
ATOM 2048 C C . LYS A 1 266 ? 18.309 -6.841 -13.547 1.00 89.38 266 LYS A C 1
ATOM 2050 O O . LYS A 1 266 ? 19.183 -6.177 -14.092 1.00 89.38 266 LYS A O 1
ATOM 2055 N N . ASP A 1 267 ? 17.113 -6.330 -13.251 1.00 90.62 267 ASP A N 1
ATOM 2056 C CA . ASP A 1 267 ? 16.746 -4.909 -13.334 1.00 90.62 267 ASP A CA 1
ATOM 2057 C C . ASP A 1 267 ? 16.594 -4.356 -11.908 1.00 90.62 267 ASP A C 1
ATOM 2059 O O . ASP A 1 267 ? 15.749 -4.812 -11.131 1.00 90.62 267 ASP A O 1
ATOM 2063 N N . GLN A 1 268 ? 17.416 -3.359 -11.558 1.00 92.25 268 GLN A N 1
ATOM 2064 C CA . GLN A 1 268 ? 17.424 -2.771 -10.216 1.00 92.25 268 GLN A CA 1
ATOM 2065 C C . GLN A 1 268 ? 16.096 -2.137 -9.852 1.00 92.25 268 GLN A C 1
ATOM 2067 O O . GLN A 1 268 ? 15.625 -2.307 -8.730 1.00 92.25 268 GLN A O 1
ATOM 2072 N N . LEU A 1 269 ? 15.504 -1.393 -10.784 1.00 92.62 269 LEU A N 1
ATOM 2073 C CA . LEU A 1 269 ? 14.277 -0.656 -10.536 1.00 92.62 269 LEU A CA 1
ATOM 2074 C C . LEU A 1 269 ? 13.122 -1.630 -10.312 1.00 92.62 269 LEU A C 1
ATOM 2076 O O . LEU A 1 269 ? 12.343 -1.454 -9.374 1.00 92.62 269 LEU A O 1
ATOM 2080 N N . LEU A 1 270 ? 13.061 -2.689 -11.125 1.00 92.12 270 LEU A N 1
ATOM 2081 C CA . LEU A 1 270 ? 12.067 -3.751 -10.990 1.00 92.12 270 LEU A CA 1
ATOM 2082 C C . LEU A 1 270 ? 12.191 -4.467 -9.640 1.00 92.12 270 LEU A C 1
ATOM 2084 O O . LEU A 1 270 ? 11.194 -4.611 -8.932 1.00 92.12 270 LEU A O 1
ATOM 2088 N N . LEU A 1 271 ? 13.409 -4.861 -9.251 1.00 93.62 271 LEU A N 1
ATOM 2089 C CA . LEU A 1 271 ? 13.665 -5.507 -7.960 1.00 93.62 271 LEU A CA 1
ATOM 2090 C C . LEU A 1 271 ? 13.306 -4.594 -6.783 1.00 93.62 271 LEU A C 1
ATOM 2092 O O . LEU A 1 271 ? 12.633 -5.030 -5.850 1.00 93.62 271 LEU A O 1
ATOM 2096 N N . VAL A 1 272 ? 13.722 -3.326 -6.824 1.00 93.50 272 VAL A N 1
ATOM 2097 C CA . VAL A 1 272 ? 13.418 -2.340 -5.775 1.00 93.50 272 VAL A CA 1
ATOM 2098 C C . VAL A 1 272 ? 11.910 -2.167 -5.609 1.00 93.50 272 VAL A C 1
ATOM 2100 O O . VAL A 1 272 ? 11.416 -2.210 -4.481 1.00 93.50 272 VAL A O 1
ATOM 2103 N N . ILE A 1 273 ? 11.171 -2.030 -6.712 1.00 93.19 273 ILE A N 1
ATOM 2104 C CA . ILE A 1 273 ? 9.709 -1.901 -6.686 1.00 93.19 273 ILE A CA 1
ATOM 2105 C C . ILE A 1 273 ? 9.061 -3.150 -6.094 1.00 93.19 273 ILE A C 1
ATOM 2107 O O . ILE A 1 273 ? 8.203 -3.035 -5.218 1.00 93.19 273 ILE A O 1
ATOM 2111 N N . LEU A 1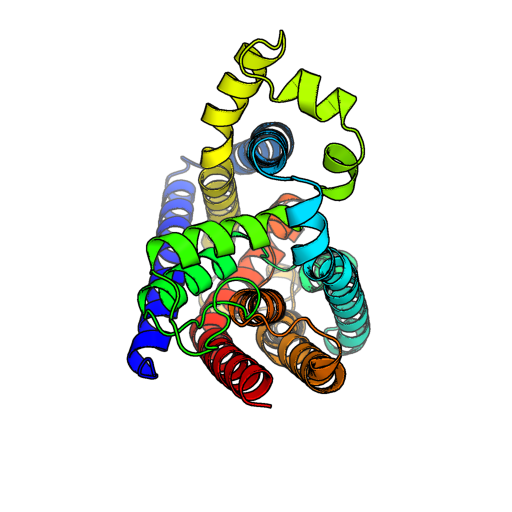 274 ? 9.537 -4.331 -6.485 1.00 93.25 274 LEU A N 1
ATOM 2112 C CA . LEU A 1 274 ? 9.045 -5.591 -5.946 1.00 93.25 274 LEU A CA 1
ATOM 2113 C C . LEU A 1 274 ? 9.258 -5.689 -4.424 1.00 93.25 274 LEU A C 1
ATOM 2115 O O . LEU A 1 274 ? 8.373 -6.125 -3.689 1.00 93.25 274 LEU A O 1
ATOM 2119 N N . PHE A 1 275 ? 10.402 -5.222 -3.917 1.00 95.00 275 PHE A N 1
ATOM 2120 C CA . PHE A 1 275 ? 10.644 -5.151 -2.474 1.00 95.00 275 PHE A CA 1
ATOM 2121 C C . PHE A 1 275 ? 9.786 -4.089 -1.770 1.00 95.00 275 PHE A C 1
ATOM 2123 O O . PHE A 1 275 ? 9.367 -4.310 -0.630 1.00 95.00 275 PHE A O 1
ATOM 2130 N N . PHE A 1 276 ? 9.498 -2.950 -2.411 1.00 93.81 276 PHE A N 1
ATOM 2131 C CA . PHE A 1 276 ? 8.646 -1.901 -1.833 1.00 93.81 276 PHE A CA 1
ATOM 2132 C C . PHE A 1 276 ? 7.241 -2.409 -1.517 1.00 93.81 276 PHE A C 1
ATOM 2134 O O . PHE A 1 276 ? 6.670 -2.064 -0.481 1.00 93.81 276 PHE A O 1
ATOM 2141 N N . GLU A 1 277 ? 6.700 -3.297 -2.342 1.00 92.06 277 GLU A N 1
ATOM 2142 C CA . GLU A 1 277 ? 5.372 -3.882 -2.138 1.00 92.06 277 GLU A CA 1
ATOM 2143 C C . GLU A 1 277 ? 5.273 -4.752 -0.875 1.00 92.06 277 GLU A C 1
ATOM 2145 O O . GLU A 1 277 ? 4.198 -4.885 -0.276 1.00 92.06 277 GLU A O 1
ATOM 2150 N N . CYS A 1 278 ? 6.397 -5.300 -0.417 1.00 95.19 278 CYS A N 1
ATOM 2151 C CA . CYS A 1 278 ? 6.436 -6.200 0.729 1.00 95.19 278 CYS A CA 1
ATOM 2152 C C . CYS A 1 278 ? 6.278 -5.473 2.071 1.00 95.19 278 CYS A C 1
ATOM 2154 O O . CYS A 1 278 ? 5.685 -6.036 2.997 1.00 95.19 278 CYS A O 1
ATOM 2156 N N . PHE A 1 279 ? 6.760 -4.229 2.192 1.00 94.94 279 PHE A N 1
ATOM 2157 C CA . PHE A 1 279 ? 6.839 -3.524 3.482 1.00 94.94 279 PHE A CA 1
ATOM 2158 C C . PHE A 1 279 ? 5.852 -2.379 3.695 1.00 94.94 279 PHE A C 1
ATOM 2160 O O . PHE A 1 279 ? 5.840 -1.766 4.767 1.00 94.94 279 PHE A O 1
ATOM 2167 N N . VAL A 1 280 ? 5.010 -2.080 2.712 1.00 93.94 280 VAL A N 1
ATOM 2168 C CA . VAL A 1 280 ? 4.011 -1.017 2.855 1.00 93.94 280 VAL A CA 1
ATOM 2169 C C . VAL A 1 280 ? 2.886 -1.407 3.825 1.00 93.94 280 VAL A C 1
ATOM 2171 O O . VAL A 1 280 ? 2.511 -2.577 3.914 1.00 93.94 280 VAL A O 1
ATOM 2174 N N . PRO A 1 281 ? 2.297 -0.443 4.552 1.00 95.88 281 PRO A N 1
ATOM 2175 C CA . PRO A 1 281 ? 1.141 -0.658 5.414 1.00 95.88 281 PRO A CA 1
ATOM 2176 C C . PRO A 1 281 ? -0.093 -1.146 4.641 1.00 95.88 281 PRO A C 1
ATOM 2178 O O . PRO A 1 281 ? -0.097 -1.313 3.420 1.00 95.88 281 PRO A O 1
ATOM 2181 N N . THR A 1 282 ? -1.172 -1.380 5.383 1.00 95.88 282 THR A N 1
ATOM 2182 C CA . THR A 1 282 ? -2.488 -1.750 4.840 1.00 95.88 282 THR A CA 1
ATOM 2183 C C . THR A 1 282 ? -2.990 -0.709 3.833 1.00 95.88 282 THR A C 1
ATOM 2185 O O . THR A 1 282 ? -2.831 0.494 4.047 1.00 95.88 282 THR A O 1
ATOM 2188 N N . ALA A 1 283 ? -3.648 -1.148 2.757 1.00 92.56 283 ALA A N 1
ATOM 2189 C CA . ALA A 1 283 ? -4.266 -0.247 1.787 1.00 92.56 283 ALA A CA 1
ATOM 2190 C C . ALA A 1 283 ? -5.370 0.615 2.418 1.00 92.56 283 ALA A C 1
ATOM 2192 O O . ALA A 1 283 ? -6.252 0.107 3.114 1.00 92.56 283 ALA A O 1
ATOM 2193 N N . ASN A 1 284 ? -5.412 1.905 2.073 1.00 90.38 284 ASN A N 1
ATOM 2194 C CA . ASN A 1 284 ? -6.491 2.811 2.496 1.00 90.38 284 ASN A CA 1
ATOM 2195 C C . ASN A 1 284 ? -7.873 2.300 2.038 1.00 90.38 284 ASN A C 1
ATOM 2197 O O . ASN A 1 284 ? -8.862 2.428 2.760 1.00 90.38 284 ASN A O 1
ATOM 2201 N N . MET A 1 285 ? -7.933 1.645 0.871 1.00 87.12 285 MET A N 1
ATOM 2202 C CA . MET A 1 285 ? -9.153 1.018 0.350 1.00 87.12 285 MET A CA 1
ATOM 2203 C C . MET A 1 285 ? -9.706 -0.079 1.262 1.00 87.12 285 MET A C 1
ATOM 2205 O O . MET A 1 285 ? -10.911 -0.321 1.243 1.00 87.12 285 MET A O 1
ATOM 2209 N N . CYS A 1 286 ? -8.885 -0.713 2.105 1.00 92.00 286 CYS A N 1
ATOM 2210 C CA . CYS A 1 286 ? -9.380 -1.735 3.021 1.00 92.00 286 CYS A CA 1
ATOM 2211 C C . CYS A 1 286 ? -10.375 -1.161 4.029 1.00 92.00 286 CYS A C 1
ATOM 2213 O O . CYS A 1 286 ? -11.423 -1.761 4.269 1.00 92.00 286 CYS A O 1
ATOM 2215 N N . ALA A 1 287 ? -10.074 0.020 4.571 1.00 91.62 287 ALA A N 1
ATOM 2216 C CA . ALA A 1 287 ? -10.967 0.711 5.492 1.00 91.62 287 ALA A CA 1
ATOM 2217 C C . ALA A 1 287 ? -12.272 1.142 4.806 1.00 91.62 287 ALA A C 1
ATOM 2219 O O . ALA A 1 287 ? -13.340 1.017 5.397 1.00 91.62 287 ALA A O 1
ATOM 2220 N N . LEU A 1 288 ? -12.195 1.588 3.547 1.00 88.06 288 LEU A N 1
ATOM 2221 C CA . LEU A 1 288 ? -13.362 2.030 2.774 1.00 88.06 288 LEU A CA 1
ATOM 2222 C C . LEU A 1 288 ? -14.254 0.864 2.331 1.00 88.06 288 LEU A C 1
ATOM 2224 O O . LEU A 1 288 ? -15.467 1.020 2.199 1.00 88.06 288 LEU A O 1
ATOM 2228 N N . CYS A 1 289 ? -13.672 -0.304 2.055 1.00 87.62 289 CYS A N 1
ATOM 2229 C CA . CYS A 1 289 ? -14.402 -1.517 1.680 1.00 87.62 289 CYS A CA 1
ATOM 2230 C C . CYS A 1 289 ? -15.064 -2.220 2.870 1.00 87.62 289 CYS A C 1
ATOM 2232 O O . CYS A 1 289 ? -16.018 -2.970 2.665 1.00 87.62 289 CYS A O 1
ATOM 2234 N N . ALA A 1 290 ? -14.595 -1.965 4.089 1.00 89.88 290 ALA A N 1
ATOM 2235 C CA . ALA A 1 290 ? -15.202 -2.497 5.297 1.00 89.88 290 ALA A CA 1
ATOM 2236 C C . ALA A 1 290 ? -16.487 -1.734 5.682 1.00 89.88 290 ALA A C 1
ATOM 2238 O O . ALA A 1 290 ? -16.632 -0.554 5.360 1.00 89.88 290 ALA A O 1
ATOM 2239 N N . PRO A 1 291 ? -17.430 -2.376 6.398 1.00 89.81 291 PRO A N 1
ATOM 2240 C CA . PRO A 1 291 ? -18.549 -1.676 7.002 1.00 89.81 291 PRO A CA 1
ATOM 2241 C C . PRO A 1 291 ? -18.037 -0.602 7.971 1.00 89.81 291 PRO A C 1
ATOM 2243 O O . PRO A 1 291 ? -16.968 -0.788 8.558 1.00 89.81 291 PRO A O 1
ATOM 2246 N N . PRO A 1 292 ? -18.786 0.493 8.193 1.00 87.44 292 PRO A N 1
ATOM 2247 C CA . PRO A 1 292 ? -18.269 1.688 8.866 1.00 87.44 292 PRO A CA 1
ATOM 2248 C C . PRO A 1 292 ? -17.572 1.425 10.208 1.00 87.44 292 PRO A C 1
ATOM 2250 O O . PRO A 1 292 ? -16.480 1.937 10.447 1.00 87.44 292 PRO A O 1
ATOM 2253 N N . ALA A 1 293 ? -18.149 0.570 11.061 1.00 89.06 293 ALA A N 1
ATOM 2254 C CA . ALA A 1 293 ? -17.572 0.237 12.364 1.00 89.06 293 ALA A CA 1
ATOM 2255 C C . ALA A 1 293 ? -16.200 -0.451 12.246 1.00 89.06 293 ALA A C 1
ATOM 2257 O O . ALA A 1 293 ? -15.269 -0.127 12.982 1.00 89.06 293 ALA A O 1
ATOM 2258 N N . GLN A 1 294 ? -16.051 -1.384 11.306 1.00 93.56 294 GLN A N 1
ATOM 2259 C CA . GLN A 1 294 ? -14.796 -2.093 11.068 1.00 93.56 294 GLN A CA 1
ATOM 2260 C C . GLN A 1 294 ? -13.814 -1.242 10.266 1.00 93.56 294 GLN A C 1
ATOM 2262 O O . GLN A 1 294 ? -12.622 -1.288 10.554 1.00 93.56 294 GLN A O 1
ATOM 2267 N N . GLY A 1 295 ? -14.302 -0.408 9.346 1.00 90.69 295 GLY A N 1
ATOM 2268 C CA . GLY A 1 295 ? -13.503 0.594 8.643 1.00 90.69 295 GLY A CA 1
ATOM 2269 C C . GLY A 1 295 ? -12.783 1.520 9.618 1.00 90.69 295 GLY A C 1
ATOM 2270 O O . GLY A 1 295 ? -11.569 1.655 9.534 1.00 90.69 295 GLY A O 1
ATOM 2271 N N . GLN A 1 296 ? -13.489 2.043 10.627 1.00 90.75 296 GLN A N 1
ATOM 2272 C CA . GLN A 1 296 ? -12.892 2.865 11.689 1.00 90.75 296 GLN A CA 1
ATOM 2273 C C . GLN A 1 296 ? -11.794 2.132 12.480 1.00 90.75 296 GLN A C 1
ATOM 2275 O O . GLN A 1 296 ? -10.770 2.731 12.811 1.00 90.75 296 GLN A O 1
ATOM 2280 N N . ILE A 1 297 ? -11.985 0.840 12.781 1.00 92.88 297 ILE A N 1
ATOM 2281 C CA . ILE A 1 297 ? -10.977 0.019 13.476 1.00 92.88 297 ILE A CA 1
ATOM 2282 C C . ILE A 1 297 ? -9.737 -0.172 12.594 1.00 92.88 297 ILE A C 1
ATOM 2284 O O . ILE A 1 297 ? -8.615 0.007 13.071 1.00 92.88 297 ILE A O 1
ATOM 2288 N N . ILE A 1 298 ? -9.931 -0.494 11.309 1.00 95.19 298 ILE A N 1
ATOM 2289 C CA . ILE A 1 298 ? -8.835 -0.625 10.339 1.00 95.19 298 ILE A CA 1
ATOM 2290 C C . ILE A 1 298 ? -8.075 0.695 10.261 1.00 95.19 298 ILE A C 1
ATOM 2292 O O . ILE A 1 298 ? -6.858 0.696 10.418 1.00 95.19 298 ILE A O 1
ATOM 2296 N N . SER A 1 299 ? -8.775 1.818 10.089 1.00 91.88 299 SER A N 1
ATOM 2297 C CA . SER A 1 299 ? -8.145 3.131 9.974 1.00 91.88 299 SER A CA 1
ATOM 2298 C C . SER A 1 299 ? -7.337 3.515 11.216 1.00 91.88 299 SER A C 1
ATOM 2300 O O . SER A 1 299 ? -6.244 4.059 11.079 1.00 91.88 299 SER A O 1
ATOM 2302 N N . LEU A 1 300 ? -7.812 3.186 12.422 1.00 91.62 300 LEU A N 1
ATOM 2303 C CA . LEU A 1 300 ? -7.034 3.375 13.652 1.00 91.62 300 LEU A CA 1
ATOM 2304 C C . LEU A 1 300 ? -5.746 2.536 13.646 1.00 91.62 300 LEU A C 1
ATOM 2306 O O . LEU A 1 300 ? -4.675 3.018 14.019 1.00 91.62 300 LEU A O 1
ATOM 2310 N N . GLY A 1 301 ? -5.834 1.283 13.200 1.00 94.62 301 GLY A N 1
ATOM 2311 C CA . GLY A 1 301 ? -4.657 0.440 13.014 1.00 94.62 301 GLY A CA 1
ATOM 2312 C C . GLY A 1 301 ? -3.693 0.993 11.970 1.00 94.62 301 GLY A C 1
ATOM 2313 O O . GLY A 1 301 ? -2.487 0.966 12.191 1.00 94.62 301 GLY A O 1
ATOM 2314 N N . MET A 1 302 ? -4.206 1.589 10.895 1.00 94.06 302 MET A N 1
ATOM 2315 C CA . MET A 1 302 ? -3.388 2.235 9.870 1.00 94.06 302 MET A CA 1
ATOM 2316 C C . MET A 1 302 ? -2.606 3.430 10.413 1.00 94.06 302 MET A C 1
ATOM 2318 O O . MET A 1 302 ? -1.428 3.547 10.103 1.00 94.06 302 MET A O 1
ATOM 2322 N N . VAL A 1 303 ? -3.198 4.275 11.267 1.00 91.62 303 VAL A N 1
ATOM 2323 C CA . VAL A 1 303 ? -2.463 5.374 11.932 1.00 91.62 303 VAL A CA 1
ATOM 2324 C C . VAL A 1 303 ? -1.251 4.833 12.690 1.00 91.62 303 VAL A C 1
ATOM 2326 O O . VAL A 1 303 ? -0.140 5.333 12.528 1.00 91.62 303 VAL A O 1
ATOM 2329 N N . ASN A 1 304 ? -1.446 3.764 13.464 1.00 93.88 304 ASN A N 1
ATOM 2330 C CA . ASN A 1 304 ? -0.357 3.114 14.190 1.00 93.88 304 ASN A CA 1
ATOM 2331 C C . ASN A 1 304 ? 0.667 2.456 13.243 1.00 93.88 304 ASN A C 1
ATOM 2333 O O . ASN A 1 304 ? 1.868 2.531 13.496 1.00 93.88 304 ASN A O 1
ATOM 2337 N N . GLN A 1 305 ? 0.218 1.869 12.127 1.00 95.62 305 GLN A N 1
ATOM 2338 C CA . GLN A 1 305 ? 1.104 1.347 11.082 1.00 95.62 305 GLN A CA 1
ATOM 2339 C C . GLN A 1 305 ? 1.933 2.450 10.418 1.00 95.62 305 GLN A C 1
ATOM 2341 O O . GLN A 1 305 ? 3.097 2.205 10.140 1.00 95.62 305 GLN A O 1
ATOM 2346 N N . TYR A 1 306 ? 1.395 3.653 10.199 1.00 91.81 306 TYR A N 1
ATOM 2347 C CA . TYR A 1 306 ? 2.164 4.785 9.667 1.00 91.81 306 TYR A CA 1
ATOM 2348 C C . TYR A 1 306 ? 3.205 5.290 10.673 1.00 91.81 306 TYR A C 1
ATOM 2350 O O . TYR A 1 306 ? 4.339 5.548 10.282 1.00 91.81 306 TYR A O 1
ATOM 2358 N N . LEU A 1 307 ? 2.856 5.375 11.964 1.00 91.19 307 LEU A N 1
ATOM 2359 C CA . LEU A 1 307 ? 3.788 5.787 13.024 1.00 91.19 307 LEU A CA 1
ATOM 2360 C C . LEU A 1 307 ? 4.976 4.826 13.151 1.00 91.19 307 LEU A C 1
ATOM 2362 O O . LEU A 1 307 ? 6.127 5.252 13.109 1.00 91.19 307 LEU A O 1
ATOM 2366 N N . VAL A 1 308 ? 4.699 3.524 13.265 1.00 93.94 308 VAL A N 1
ATOM 2367 C CA . VAL A 1 308 ? 5.745 2.487 13.293 1.00 93.94 308 VAL A CA 1
ATOM 2368 C C . VAL A 1 308 ? 6.459 2.407 11.938 1.00 93.94 308 VAL A C 1
ATOM 2370 O O . VAL A 1 308 ? 7.675 2.228 11.875 1.00 93.94 308 VAL A O 1
ATOM 2373 N N . GLY A 1 309 ? 5.701 2.611 10.863 1.00 91.25 309 GLY A N 1
ATOM 2374 C CA . GLY A 1 309 ? 6.137 2.570 9.476 1.00 91.25 309 GLY A CA 1
ATOM 2375 C C . GLY A 1 309 ? 7.251 3.551 9.145 1.00 91.25 309 GLY A C 1
ATOM 2376 O O . GLY A 1 309 ? 8.107 3.202 8.344 1.00 91.25 309 GLY A O 1
ATOM 2377 N N . ILE A 1 310 ? 7.310 4.729 9.779 1.00 89.00 310 ILE A N 1
ATOM 2378 C CA . ILE A 1 310 ? 8.426 5.677 9.585 1.00 89.00 310 ILE A CA 1
ATOM 2379 C C . ILE A 1 310 ? 9.772 4.964 9.785 1.00 89.00 310 ILE A C 1
ATOM 2381 O O . ILE A 1 310 ? 10.670 5.072 8.950 1.00 89.00 310 ILE A O 1
ATOM 2385 N N . PHE A 1 311 ? 9.893 4.184 10.858 1.00 92.69 311 PHE A N 1
ATOM 2386 C CA . PHE A 1 311 ? 11.129 3.482 11.191 1.00 92.69 311 PHE A CA 1
ATOM 2387 C C . PHE A 1 311 ? 11.278 2.189 10.392 1.00 92.69 311 PHE A C 1
ATOM 2389 O O . PHE A 1 311 ? 12.321 1.951 9.783 1.00 92.69 311 PHE A O 1
ATOM 2396 N N . THR A 1 312 ? 10.230 1.361 10.359 1.00 94.81 312 THR A N 1
ATOM 2397 C CA . THR A 1 312 ? 10.323 0.037 9.735 1.00 94.81 312 THR A CA 1
ATOM 2398 C C . THR A 1 312 ? 10.448 0.130 8.220 1.00 94.81 312 THR A C 1
ATOM 2400 O O . THR A 1 312 ? 11.255 -0.589 7.646 1.00 94.81 312 THR A O 1
ATOM 2403 N N . MET A 1 313 ? 9.718 1.030 7.554 1.00 92.31 313 MET A N 1
ATOM 2404 C CA . MET A 1 313 ? 9.834 1.205 6.102 1.00 92.31 313 MET A CA 1
ATOM 2405 C C . MET A 1 313 ? 11.194 1.784 5.712 1.00 92.31 313 MET A C 1
ATOM 2407 O O . MET A 1 313 ? 11.741 1.362 4.703 1.00 92.31 313 MET A O 1
ATOM 2411 N N . THR A 1 314 ? 11.787 2.673 6.521 1.00 89.94 314 THR A N 1
ATOM 2412 C CA . THR A 1 314 ? 13.162 3.144 6.269 1.00 89.94 314 THR A CA 1
ATOM 2413 C C . THR A 1 314 ? 14.155 1.983 6.313 1.00 89.94 314 THR A C 1
ATOM 2415 O O . THR A 1 314 ? 14.981 1.839 5.412 1.00 89.94 314 THR A O 1
ATOM 2418 N N . MET A 1 315 ? 14.046 1.128 7.335 1.00 94.19 315 MET A N 1
ATOM 2419 C CA . MET A 1 315 ? 14.873 -0.073 7.466 1.00 94.19 315 MET A CA 1
ATOM 2420 C C . MET A 1 315 ? 14.690 -1.010 6.263 1.00 94.19 315 MET A C 1
ATOM 2422 O O . MET A 1 315 ? 15.676 -1.409 5.648 1.00 94.19 315 MET A O 1
ATOM 2426 N N . TRP A 1 316 ? 13.448 -1.331 5.890 1.00 95.56 316 TRP A N 1
ATOM 2427 C CA . TRP A 1 316 ? 13.172 -2.221 4.757 1.00 95.56 316 TRP A CA 1
ATOM 2428 C C . TRP A 1 316 ? 13.584 -1.625 3.409 1.00 95.56 316 TRP A C 1
ATOM 2430 O O . TRP A 1 316 ? 14.082 -2.355 2.560 1.00 95.56 316 TRP A O 1
ATOM 2440 N N . CYS A 1 317 ? 13.446 -0.311 3.224 1.00 92.44 317 CYS A N 1
ATOM 2441 C CA . CYS A 1 317 ? 13.921 0.395 2.035 1.00 92.44 317 CYS A CA 1
ATOM 2442 C C . CYS A 1 317 ? 15.445 0.288 1.901 1.00 92.44 317 CYS A C 1
ATOM 2444 O O . CYS A 1 317 ? 15.949 -0.040 0.829 1.00 92.44 317 CYS A O 1
ATOM 2446 N N . PHE A 1 318 ? 16.183 0.474 3.000 1.00 91.44 318 PHE A N 1
ATOM 2447 C CA . PHE A 1 318 ? 17.630 0.273 3.005 1.00 91.44 318 PHE A CA 1
ATOM 2448 C C . PHE A 1 318 ? 18.001 -1.164 2.609 1.00 91.44 318 PHE A C 1
ATOM 2450 O O . PHE A 1 318 ? 18.808 -1.356 1.702 1.00 91.44 318 PHE A O 1
ATOM 2457 N N . VAL A 1 319 ? 17.360 -2.168 3.220 1.00 94.00 319 VAL A N 1
ATOM 2458 C CA . VAL A 1 319 ? 17.590 -3.584 2.883 1.00 94.00 319 VAL A CA 1
ATOM 2459 C C . VAL A 1 319 ? 17.265 -3.865 1.412 1.00 94.00 319 VAL A C 1
ATOM 2461 O O . VAL A 1 319 ? 18.047 -4.526 0.736 1.00 94.00 319 VAL A O 1
ATOM 2464 N N . ALA A 1 320 ? 16.156 -3.334 0.891 1.00 94.31 320 ALA A N 1
ATOM 2465 C CA . ALA A 1 320 ? 15.751 -3.495 -0.505 1.00 94.31 320 ALA A CA 1
ATOM 2466 C C . ALA A 1 320 ? 16.799 -2.938 -1.480 1.00 94.31 320 ALA A C 1
ATOM 2468 O O . ALA A 1 320 ? 17.161 -3.591 -2.461 1.00 94.31 320 ALA A O 1
ATOM 2469 N N . LEU A 1 321 ? 17.326 -1.744 -1.194 1.00 91.50 321 LEU A N 1
ATOM 2470 C CA . LEU A 1 321 ? 18.379 -1.119 -1.994 1.00 91.50 321 LEU A CA 1
ATOM 2471 C C . LEU A 1 321 ? 19.686 -1.914 -1.934 1.00 91.50 321 LEU A C 1
ATOM 2473 O O . LEU A 1 321 ? 20.328 -2.108 -2.966 1.00 91.50 321 LEU A O 1
ATOM 2477 N N . SER A 1 322 ? 20.070 -2.413 -0.757 1.00 91.81 322 SER A N 1
ATOM 2478 C CA . SER A 1 322 ? 21.260 -3.257 -0.618 1.00 91.81 322 SER A CA 1
ATOM 2479 C C . SER A 1 322 ? 21.123 -4.560 -1.407 1.00 91.81 322 SER A C 1
ATOM 2481 O O . SER A 1 322 ? 21.992 -4.865 -2.219 1.00 91.81 322 SER A O 1
ATOM 2483 N N . LEU A 1 323 ? 20.014 -5.287 -1.230 1.00 93.12 323 LEU A N 1
ATOM 2484 C CA . LEU A 1 323 ? 19.782 -6.566 -1.905 1.00 93.12 323 LEU A CA 1
ATOM 2485 C C . LEU A 1 323 ? 19.694 -6.412 -3.425 1.00 93.12 323 LEU A C 1
ATOM 2487 O O . LEU A 1 323 ? 20.314 -7.188 -4.144 1.00 93.12 323 LEU A O 1
ATOM 2491 N N . SER A 1 324 ? 18.973 -5.402 -3.917 1.00 92.50 324 SER A N 1
ATOM 2492 C CA . SER A 1 324 ? 18.866 -5.141 -5.361 1.00 92.50 324 SER A CA 1
ATOM 2493 C C . SER A 1 324 ? 20.200 -4.744 -5.995 1.00 92.50 324 SER A C 1
ATOM 2495 O O . SER A 1 324 ? 20.466 -5.132 -7.126 1.00 92.50 324 SER A O 1
ATOM 2497 N N . THR A 1 325 ? 21.060 -4.016 -5.274 1.00 89.50 325 THR A N 1
ATOM 2498 C CA . THR A 1 325 ? 22.402 -3.667 -5.765 1.00 89.50 325 THR A CA 1
ATOM 2499 C C . THR A 1 325 ? 23.285 -4.911 -5.850 1.00 89.50 325 THR A C 1
ATOM 2501 O O . THR A 1 325 ? 23.843 -5.195 -6.906 1.00 89.50 325 THR A O 1
ATOM 2504 N N . THR A 1 326 ? 23.346 -5.709 -4.776 1.00 89.06 326 THR A N 1
ATOM 2505 C CA . THR A 1 326 ? 24.124 -6.959 -4.761 1.00 89.06 326 THR A CA 1
ATOM 2506 C C . THR A 1 326 ? 23.635 -7.953 -5.811 1.00 89.06 326 THR A C 1
ATOM 2508 O O . THR A 1 326 ? 24.451 -8.630 -6.423 1.00 89.06 326 THR A O 1
ATOM 2511 N N . ALA A 1 327 ? 22.323 -8.015 -6.061 1.00 88.94 327 ALA A N 1
ATOM 2512 C CA . ALA A 1 327 ? 21.751 -8.887 -7.082 1.00 88.94 327 ALA A CA 1
ATOM 2513 C C . ALA A 1 327 ? 22.264 -8.585 -8.493 1.00 88.94 327 ALA A C 1
ATOM 2515 O O . ALA A 1 327 ? 22.279 -9.488 -9.319 1.00 88.94 327 ALA A O 1
ATOM 2516 N N . ILE A 1 328 ? 22.622 -7.333 -8.782 1.00 86.06 328 ILE A N 1
ATOM 2517 C CA . ILE A 1 328 ? 23.082 -6.896 -10.109 1.00 86.06 328 ILE A CA 1
ATOM 2518 C C . ILE A 1 328 ? 24.587 -7.049 -10.253 1.00 86.06 328 ILE A C 1
ATOM 2520 O O . ILE A 1 328 ? 25.070 -7.287 -11.354 1.00 86.06 328 ILE A O 1
ATOM 2524 N N . ASP A 1 329 ? 25.317 -6.914 -9.148 1.00 83.69 329 ASP A N 1
ATOM 2525 C CA . ASP A 1 329 ? 26.763 -7.120 -9.125 1.00 83.69 329 ASP A CA 1
ATOM 2526 C C . ASP A 1 329 ? 27.153 -8.615 -9.212 1.00 83.69 329 ASP A C 1
ATOM 2528 O O . ASP A 1 329 ? 28.316 -8.913 -9.482 1.00 83.69 329 ASP A O 1
ATOM 2532 N N . ALA A 1 330 ? 26.205 -9.534 -8.976 1.00 78.88 330 ALA A N 1
ATOM 2533 C CA . ALA A 1 330 ? 26.378 -10.993 -9.005 1.00 78.88 330 ALA A CA 1
ATOM 2534 C C . ALA A 1 330 ? 25.864 -11.634 -10.303 1.00 78.88 330 ALA A C 1
ATOM 2536 O O . ALA A 1 330 ? 26.649 -12.390 -10.917 1.00 78.88 330 ALA A O 1
#